Protein 5DCL (pdb70)

Structure (mmCIF, N/CA/C/O backbone):
data_5DCL
#
_entry.id   5DCL
#
_cell.length_a   57.050
_cell.length_b   107.130
_cell.length_c   39.480
_cell.angle_alpha   90.00
_cell.angle_beta   90.00
_cell.angle_gamma   90.00
#
_symmetry.space_group_name_H-M   'P 21 21 2'
#
loop_
_entity.id
_entity.type
_entity.pdbx_description
1 polymer 'PhoB family transcriptional regulator'
2 non-polymer 1,2-ETHANEDIOL
3 water water
#
loop_
_atom_site.group_PDB
_atom_site.id
_atom_site.type_symbol
_atom_site.label_atom_id
_atom_site.label_alt_id
_atom_site.label_comp_id
_atom_site.label_asym_id
_atom_site.label_entity_id
_atom_site.label_seq_id
_atom_site.pdbx_PDB_ins_code
_atom_site.Cartn_x
_atom_site.Cartn_y
_atom_site.Cartn_z
_atom_site.occupancy
_atom_site.B_iso_or_equiv
_atom_site.auth_seq_id
_atom_site.auth_comp_id
_atom_site.auth_asym_id
_atom_site.auth_atom_id
_atom_site.pdbx_PDB_model_num
ATOM 1 N N . GLU A 1 4 ? 46.273 -4.149 5.758 1.00 41.47 4 GLU A N 1
ATOM 2 C CA . GLU A 1 4 ? 44.863 -3.815 5.623 1.00 37.70 4 GLU A CA 1
ATOM 3 C C . GLU A 1 4 ? 44.125 -3.922 6.955 1.00 31.19 4 GLU A C 1
ATOM 4 O O . GLU A 1 4 ? 42.903 -4.051 6.991 1.00 30.91 4 GLU A O 1
ATOM 10 N N . GLN A 1 5 ? 44.874 -3.874 8.048 1.00 33.67 5 GLN A N 1
ATOM 11 C CA . GLN A 1 5 ? 44.263 -3.834 9.363 1.00 29.39 5 GLN A CA 1
ATOM 12 C C . GLN A 1 5 ? 43.565 -2.491 9.569 1.00 30.75 5 GLN A C 1
ATOM 13 O O . GLN A 1 5 ? 43.890 -1.507 8.902 1.00 33.21 5 GLN A O 1
ATOM 19 N N . GLY A 1 6 ? 42.599 -2.466 10.481 1.00 29.76 6 GLY A N 1
ATOM 20 C CA . GLY A 1 6 ? 41.953 -1.226 10.873 1.00 28.86 6 GLY A CA 1
ATOM 21 C C . GLY A 1 6 ? 42.932 -0.300 11.563 1.00 28.23 6 GLY A C 1
ATOM 22 O O . GLY A 1 6 ? 43.835 -0.737 12.283 1.00 24.47 6 GLY A O 1
ATOM 23 N N . LYS A 1 7 ? 42.738 0.997 11.340 1.00 23.36 7 LYS A N 1
ATOM 24 C CA . LYS A 1 7 ? 43.635 2.021 11.870 1.00 21.55 7 LYS A CA 1
ATOM 25 C C . LYS A 1 7 ? 43.011 2.736 13.065 1.00 18.60 7 LYS A C 1
ATOM 26 O O . LYS A 1 7 ? 41.886 3.231 12.974 1.00 20.24 7 LYS A O 1
ATOM 32 N N . ILE A 1 8 ? 43.756 2.776 14.163 1.00 18.69 8 ILE A N 1
ATOM 33 C CA . ILE A 1 8 ? 43.323 3.439 15.394 1.00 19.45 8 ILE A CA 1
ATOM 34 C C . ILE A 1 8 ? 44.267 4.589 15.716 1.00 19.41 8 ILE A C 1
ATOM 35 O O . ILE A 1 8 ? 45.480 4.396 15.808 1.00 20.08 8 ILE A O 1
ATOM 40 N N . TYR A 1 9 ? 43.704 5.785 15.905 1.00 18.16 9 TYR A N 1
ATOM 41 C CA . TYR A 1 9 ? 44.477 6.960 16.312 1.00 16.88 9 TYR A CA 1
ATOM 42 C C . TYR A 1 9 ? 44.176 7.244 17.782 1.00 16.49 9 TYR A C 1
ATOM 43 O O . TYR A 1 9 ? 43.010 7.339 18.156 1.00 17.38 9 TYR A O 1
ATOM 52 N N . ILE A 1 10 ? 45.220 7.328 18.595 1.00 16.70 10 ILE A N 1
ATOM 53 C CA . ILE A 1 10 ? 45.102 7.506 20.033 1.00 18.01 10 ILE A CA 1
ATOM 54 C C . ILE A 1 10 ? 45.497 8.911 20.462 1.00 20.48 10 ILE A C 1
ATOM 55 O O . ILE A 1 10 ? 46.611 9.364 20.214 1.00 20.64 10 ILE A O 1
ATOM 60 N N . VAL A 1 11 ? 44.564 9.592 21.114 1.00 17.45 11 VAL A N 1
ATOM 61 C CA . VAL A 1 11 ? 44.824 10.914 21.687 1.00 16.51 11 VAL A CA 1
ATOM 62 C C . VAL A 1 11 ? 45.024 10.759 23.187 1.00 18.80 11 VAL A C 1
ATOM 63 O O . VAL A 1 11 ? 44.075 10.633 23.951 1.00 18.44 11 VAL A O 1
ATOM 67 N N . GLU A 1 12 ? 46.283 10.759 23.585 1.00 18.99 12 GLU A N 1
ATOM 68 C CA . GLU A 1 12 ? 46.659 10.413 24.934 1.00 19.43 12 GLU A CA 1
ATOM 69 C C . GLU A 1 12 ? 48.036 10.997 25.188 1.00 20.67 12 GLU A C 1
ATOM 70 O O . GLU A 1 12 ? 48.897 10.928 24.308 1.00 25.18 12 GLU A O 1
ATOM 76 N N . ASP A 1 13 ? 48.253 11.597 26.357 1.00 23.55 13 ASP A N 1
ATOM 77 C CA . ASP A 1 13 ? 49.567 12.161 26.633 1.00 24.86 13 ASP A CA 1
ATOM 78 C C . ASP A 1 13 ? 50.366 11.308 27.617 1.00 28.88 13 ASP A C 1
ATOM 79 O O . ASP A 1 13 ? 51.546 11.559 27.832 1.00 34.93 13 ASP A O 1
ATOM 84 N N . ASP A 1 14 ? 49.722 10.300 28.200 1.00 27.52 14 ASP A N 1
ATOM 85 C CA . ASP A 1 14 ? 50.392 9.380 29.119 1.00 30.12 14 ASP A CA 1
ATOM 86 C C . ASP A 1 14 ? 51.116 8.313 28.308 1.00 33.35 14 ASP A C 1
ATOM 87 O O . ASP A 1 14 ? 50.484 7.457 27.691 1.00 32.32 14 ASP A O 1
ATOM 92 N N . MET A 1 15 ? 52.444 8.353 28.321 1.00 36.20 15 MET A N 1
ATOM 93 C CA . MET A 1 15 ? 53.218 7.451 27.478 1.00 37.97 15 MET A CA 1
ATOM 94 C C . MET A 1 15 ? 53.123 6.006 27.943 1.00 35.75 15 MET A C 1
ATOM 95 O O . MET A 1 15 ? 53.296 5.093 27.142 1.00 34.87 15 MET A O 1
ATOM 100 N N . THR A 1 16 ? 52.838 5.805 29.226 1.00 34.12 16 THR A N 1
ATOM 101 C CA . THR A 1 16 ? 52.620 4.463 29.752 1.00 37.01 16 THR A CA 1
ATOM 102 C C . THR A 1 16 ? 51.389 3.855 29.102 1.00 37.34 16 THR A C 1
ATOM 103 O O . THR A 1 16 ? 51.415 2.717 28.622 1.00 34.25 16 THR A O 1
ATOM 107 N N . ILE A 1 17 ? 50.310 4.630 29.081 1.00 31.89 17 ILE A N 1
ATOM 108 C CA . ILE A 1 17 ? 49.069 4.181 28.470 1.00 31.79 17 ILE A CA 1
ATOM 109 C C . ILE A 1 17 ? 49.254 3.967 26.969 1.00 29.10 17 ILE A C 1
ATOM 110 O O . ILE A 1 17 ? 48.800 2.966 26.419 1.00 28.65 17 ILE A O 1
ATOM 115 N N . VAL A 1 18 ? 49.937 4.898 26.310 1.00 27.77 18 VAL A N 1
ATOM 116 C CA . VAL A 1 18 ? 50.175 4.780 24.875 1.00 26.56 18 VAL A CA 1
ATOM 117 C C . VAL A 1 18 ? 50.986 3.523 24.569 1.00 29.88 18 VAL A C 1
ATOM 118 O O . VAL A 1 18 ? 50.650 2.770 23.666 1.00 27.17 18 VAL A O 1
ATOM 122 N N . SER A 1 19 ? 52.044 3.295 25.337 1.00 30.70 19 SER A N 1
ATOM 123 C CA . SER A 1 19 ? 52.881 2.118 25.121 1.00 33.80 19 SER A CA 1
ATOM 124 C C . SER A 1 19 ? 52.082 0.846 25.373 1.00 32.26 19 SER A C 1
ATOM 125 O O . SER A 1 19 ? 52.175 -0.118 24.613 1.00 33.64 19 SER A O 1
ATOM 128 N N . LEU A 1 20 ? 51.282 0.869 26.431 1.00 30.83 20 LEU A N 1
ATOM 129 C CA . LEU A 1 20 ? 50.432 -0.262 26.786 1.00 34.50 20 LEU A CA 1
ATOM 130 C C . LEU A 1 20 ? 49.493 -0.628 25.640 1.00 32.75 20 LEU A C 1
ATOM 131 O O . LEU A 1 20 ? 49.356 -1.798 25.277 1.00 33.78 20 LEU A O 1
ATOM 136 N N . LEU A 1 21 ? 48.856 0.382 25.060 1.00 30.54 21 LEU A N 1
ATOM 137 C CA . LEU A 1 21 ? 47.868 0.154 24.015 1.00 28.89 21 LEU A CA 1
ATOM 138 C C . LEU A 1 21 ? 48.522 -0.244 22.703 1.00 28.00 21 LEU A C 1
ATOM 139 O O . LEU A 1 21 ? 48.014 -1.100 21.975 1.00 28.67 21 LEU A O 1
ATOM 144 N N . LYS A 1 22 ? 49.645 0.386 22.387 1.00 26.98 22 LYS A N 1
ATOM 145 C CA . LYS A 1 22 ? 50.373 0.030 21.178 1.00 27.91 22 LYS A CA 1
ATOM 146 C C . LYS A 1 22 ? 50.848 -1.420 21.240 1.00 33.04 22 LYS A C 1
ATOM 147 O O . LYS A 1 22 ? 50.694 -2.165 20.274 1.00 31.90 22 LYS A O 1
ATOM 153 N N . ASP A 1 23 ? 51.410 -1.813 22.379 1.00 33.63 23 ASP A N 1
ATOM 154 C CA . ASP A 1 23 ? 51.881 -3.187 22.568 1.00 34.21 23 ASP A CA 1
ATOM 155 C C . ASP A 1 23 ? 50.760 -4.194 22.362 1.00 35.74 23 ASP A C 1
ATOM 156 O O . ASP A 1 23 ? 50.927 -5.204 21.669 1.00 37.57 23 ASP A O 1
ATOM 161 N N . HIS A 1 24 ? 49.612 -3.908 22.960 1.00 33.31 24 HIS A N 1
ATOM 162 C CA . HIS A 1 24 ? 48.496 -4.839 22.948 1.00 33.84 24 HIS A CA 1
ATOM 163 C C . HIS A 1 24 ? 47.771 -4.873 21.604 1.00 35.87 24 HIS A C 1
ATOM 164 O O . HIS A 1 24 ? 47.462 -5.946 21.078 1.00 36.63 24 HIS A O 1
ATOM 171 N N . LEU A 1 25 ? 47.513 -3.699 21.039 1.00 32.05 25 LEU A N 1
ATOM 172 C CA . LEU A 1 25 ? 46.640 -3.593 19.878 1.00 31.05 25 LEU A CA 1
ATOM 173 C C . LEU A 1 25 ? 47.353 -3.790 18.552 1.00 30.81 25 LEU A C 1
ATOM 174 O O . LEU A 1 25 ? 46.708 -4.019 17.537 1.00 30.05 25 LEU A O 1
ATOM 179 N N . SER A 1 26 ? 48.678 -3.688 18.548 1.00 30.91 26 SER A N 1
ATOM 180 C CA . SER A 1 26 ? 49.412 -3.720 17.290 1.00 32.50 26 SER A CA 1
ATOM 181 C C . SER A 1 26 ? 49.315 -5.076 16.608 1.00 37.31 26 SER A C 1
ATOM 182 O O . SER A 1 26 ? 49.446 -5.167 15.395 1.00 36.31 26 SER A O 1
ATOM 185 N N . ALA A 1 27 ? 49.069 -6.122 17.386 1.00 40.06 27 ALA A N 1
ATOM 186 C CA . ALA A 1 27 ? 48.846 -7.440 16.813 1.00 38.72 27 ALA A CA 1
ATOM 187 C C . ALA A 1 27 ? 47.710 -7.389 15.791 1.00 38.66 27 ALA A C 1
ATOM 188 O O . ALA A 1 27 ? 47.803 -7.987 14.719 1.00 38.65 27 ALA A O 1
ATOM 190 N N . SER A 1 28 ? 46.663 -6.630 16.115 1.00 34.92 28 SER A N 1
ATOM 191 C CA . SER A 1 28 ? 45.428 -6.624 15.332 1.00 32.83 28 SER A CA 1
ATOM 192 C C . SER A 1 28 ? 45.123 -5.330 14.563 1.00 28.00 28 SER A C 1
ATOM 193 O O . SER A 1 28 ? 44.251 -5.326 13.695 1.00 29.20 28 SER A O 1
ATOM 196 N N . TYR A 1 29 ? 45.816 -4.240 14.886 1.00 27.95 29 TYR A N 1
ATOM 197 C CA . TYR A 1 29 ? 45.490 -2.940 14.295 1.00 26.02 29 TYR A CA 1
ATOM 198 C C . TYR A 1 29 ? 46.732 -2.150 13.916 1.00 26.59 29 TYR A C 1
ATOM 199 O O . TYR A 1 29 ? 47.801 -2.371 14.474 1.00 27.67 29 TYR A O 1
ATOM 208 N N . HIS A 1 30 ? 46.579 -1.219 12.972 1.00 25.63 30 HIS A N 1
ATOM 209 C CA . HIS A 1 30 ? 47.575 -0.166 12.749 1.00 26.75 30 HIS A CA 1
ATOM 210 C C . HIS A 1 30 ? 47.335 0.948 13.759 1.00 22.99 30 HIS A C 1
ATOM 211 O O . HIS A 1 30 ? 46.354 1.675 13.636 1.00 24.18 30 HIS A O 1
ATOM 218 N N . VAL A 1 31 ? 48.230 1.099 14.721 1.00 22.51 31 VAL A N 1
ATOM 219 C CA . VAL A 1 31 ? 48.006 2.019 15.830 1.00 22.18 31 VAL A CA 1
ATOM 220 C C . VAL A 1 31 ? 48.977 3.187 15.810 1.00 26.23 31 VAL A C 1
ATOM 221 O O . VAL A 1 31 ? 50.196 3.005 15.811 1.00 29.27 31 VAL A O 1
ATOM 225 N N . SER A 1 32 ? 48.429 4.391 15.799 1.00 21.95 32 SER A N 1
ATOM 226 C CA . SER A 1 32 ? 49.250 5.578 15.870 1.00 22.09 32 SER A CA 1
ATOM 227 C C . SER A 1 32 ? 48.755 6.452 16.999 1.00 20.56 32 SER A C 1
ATOM 228 O O . SER A 1 32 ? 47.579 6.407 17.362 1.00 22.72 32 SER A O 1
ATOM 231 N N . SER A 1 33 ? 49.658 7.214 17.583 1.00 20.85 33 SER A N 1
ATOM 232 C CA . SER A 1 33 ? 49.276 8.157 18.616 1.00 20.56 33 SER A CA 1
ATOM 233 C C . SER A 1 33 ? 49.661 9.559 18.164 1.00 19.88 33 SER A C 1
ATOM 234 O O . SER A 1 33 ? 50.420 9.743 17.209 1.00 22.29 33 SER A O 1
ATOM 237 N N . VAL A 1 34 ? 49.114 10.549 18.848 1.00 20.00 34 VAL A N 1
ATOM 238 C CA . VAL A 1 34 ? 49.338 11.939 18.476 1.00 17.79 34 VAL A CA 1
ATOM 239 C C . VAL A 1 34 ? 50.822 12.329 18.547 1.00 19.94 34 VAL A C 1
ATOM 240 O O . VAL A 1 34 ? 51.514 12.023 19.506 1.00 21.63 34 VAL A O 1
ATOM 244 N N . SER A 1 35 ? 51.324 13.000 17.516 1.00 17.92 35 SER A N 1
ATOM 245 C CA . SER A 1 35 ? 52.693 13.498 17.577 1.00 19.15 35 SER A CA 1
ATOM 246 C C . SER A 1 35 ? 52.729 14.921 18.112 1.00 21.31 35 SER A C 1
ATOM 247 O O . SER A 1 35 ? 53.511 15.236 18.997 1.00 25.47 35 SER A O 1
ATOM 250 N N . ASN A 1 36 ? 51.872 15.764 17.558 1.00 20.23 36 ASN A N 1
ATOM 251 C CA . ASN A 1 36 ? 51.773 17.167 17.966 1.00 22.94 36 ASN A CA 1
ATOM 252 C C . ASN A 1 36 ? 50.322 17.469 18.310 1.00 19.13 36 ASN A C 1
ATOM 253 O O . ASN A 1 36 ? 49.448 17.396 17.456 1.00 19.60 36 ASN A O 1
ATOM 258 N N . PHE A 1 37 ? 50.076 17.830 19.567 1.00 20.87 37 PHE A N 1
ATOM 259 C CA . PHE A 1 37 ? 48.708 18.099 19.997 1.00 21.72 37 PHE A CA 1
ATOM 260 C C . PHE A 1 37 ? 48.114 19.339 19.334 1.00 21.05 37 PHE A C 1
ATOM 261 O O . PHE A 1 37 ? 46.897 19.529 19.348 1.00 22.51 37 PHE A O 1
ATOM 269 N N . ARG A 1 38 ? 48.956 20.179 18.735 1.00 21.25 38 ARG A N 1
ATOM 270 C CA . ARG A 1 38 ? 48.454 21.338 18.004 1.00 23.51 38 ARG A CA 1
ATOM 271 C C . ARG A 1 38 ? 48.221 21.046 16.519 1.00 24.57 38 ARG A C 1
ATOM 272 O O . ARG A 1 38 ? 47.914 21.957 15.751 1.00 25.92 38 ARG A O 1
ATOM 280 N N . ASP A 1 39 ? 48.337 19.775 16.120 1.00 20.38 39 ASP A N 1
ATOM 281 C CA . ASP A 1 39 ? 48.186 19.388 14.724 1.00 22.29 39 ASP A CA 1
ATOM 282 C C . ASP A 1 39 ? 47.250 18.194 14.516 1.00 20.54 39 ASP A C 1
ATOM 283 O O . ASP A 1 39 ? 47.384 17.463 13.552 1.00 19.62 39 ASP A O 1
ATOM 288 N N . VAL A 1 40 ? 46.279 18.006 15.399 1.00 19.68 40 VAL A N 1
ATOM 289 C CA . VAL A 1 40 ? 45.511 16.765 15.369 1.00 18.40 40 VAL A CA 1
ATOM 290 C C . VAL A 1 40 ? 44.633 16.643 14.120 1.00 21.99 40 VAL A C 1
ATOM 291 O O . VAL A 1 40 ? 44.513 15.552 13.552 1.00 18.60 40 VAL A O 1
ATOM 295 N N . LYS A 1 41 ? 44.045 17.744 13.652 1.00 20.22 41 LYS A N 1
ATOM 296 C CA . LYS A 1 41 ? 43.240 17.664 12.434 1.00 20.64 41 LYS A CA 1
ATOM 297 C C . LYS A 1 41 ? 44.064 17.201 11.239 1.00 20.75 41 LYS A C 1
ATOM 298 O O . LYS A 1 41 ? 43.637 16.307 10.507 1.00 19.48 41 LYS A O 1
ATOM 304 N N . GLN A 1 42 ? 45.245 17.786 11.051 1.00 20.19 42 GLN A N 1
ATOM 305 C CA . GLN A 1 42 ? 46.121 17.368 9.964 1.00 18.82 42 GLN A CA 1
ATOM 306 C C . GLN A 1 42 ? 46.611 15.933 10.149 1.00 17.59 42 GLN A C 1
ATOM 307 O O . GLN A 1 42 ? 46.688 15.175 9.184 1.00 18.95 42 GLN A O 1
ATOM 313 N N . GLU A 1 43 ? 46.957 15.558 11.377 1.00 17.68 43 GLU A N 1
ATOM 314 C CA . GLU A 1 43 ? 47.400 14.187 11.625 1.00 17.89 43 GLU A CA 1
ATOM 315 C C . GLU A 1 43 ? 46.314 13.162 11.283 1.00 18.81 43 GLU A C 1
ATOM 316 O O . GLU A 1 43 ? 46.596 12.116 10.701 1.00 19.61 43 GLU A O 1
ATOM 322 N N . ILE A 1 44 ? 45.070 13.477 11.612 1.00 18.19 44 ILE A N 1
ATOM 323 C CA . ILE A 1 44 ? 43.952 12.620 11.289 1.00 17.14 44 ILE A CA 1
ATOM 324 C C . ILE A 1 44 ? 43.661 12.582 9.794 1.00 19.62 44 ILE A C 1
ATOM 325 O O . ILE A 1 44 ? 43.385 11.517 9.249 1.00 20.55 44 ILE A O 1
ATOM 330 N N . ILE A 1 45 ? 43.747 13.725 9.120 1.00 18.26 45 ILE A N 1
ATOM 331 C CA . ILE A 1 45 ? 43.562 13.758 7.678 1.00 21.26 45 ILE A CA 1
ATOM 332 C C . ILE A 1 45 ? 44.620 12.886 6.999 1.00 20.25 45 ILE A C 1
ATOM 333 O O . ILE A 1 45 ? 44.315 12.149 6.069 1.00 24.12 45 ILE A O 1
ATOM 338 N N . ALA A 1 46 ? 45.857 12.945 7.481 1.00 19.16 46 ALA A N 1
ATOM 339 C CA . ALA A 1 46 ? 46.940 12.198 6.852 1.00 19.74 46 ALA A CA 1
ATOM 340 C C . ALA A 1 46 ? 46.901 10.698 7.171 1.00 20.66 46 ALA A C 1
ATOM 341 O O . ALA A 1 46 ? 47.191 9.866 6.300 1.00 24.80 46 ALA A O 1
ATOM 343 N N . PHE A 1 47 ? 46.548 10.348 8.408 1.00 21.00 47 PHE A N 1
ATOM 344 C CA . PHE A 1 47 ? 46.563 8.953 8.851 1.00 20.20 47 PHE A CA 1
ATOM 345 C C . PHE A 1 47 ? 45.305 8.199 8.439 1.00 22.75 47 PHE A C 1
ATOM 346 O O . PHE A 1 47 ? 45.348 6.986 8.225 1.00 23.09 47 PHE A O 1
ATOM 354 N N . GLN A 1 48 ? 44.191 8.917 8.329 1.00 21.67 48 GLN A N 1
ATOM 355 C CA . GLN A 1 48 ? 42.893 8.343 7.967 1.00 21.80 48 GLN A CA 1
ATOM 356 C C . GLN A 1 48 ? 42.462 7.180 8.866 1.00 25.37 48 GLN A C 1
ATOM 357 O O . GLN A 1 48 ? 42.226 6.072 8.396 1.00 23.53 48 GLN A O 1
ATOM 363 N N . PRO A 1 49 ? 42.316 7.434 10.172 1.00 19.81 49 PRO A N 1
ATOM 364 C CA . PRO A 1 49 ? 41.954 6.349 11.089 1.00 19.49 49 PRO A CA 1
ATOM 365 C C . PRO A 1 49 ? 40.546 5.826 10.850 1.00 19.61 49 PRO A C 1
ATOM 366 O O . PRO A 1 49 ? 39.689 6.535 10.327 1.00 21.64 49 PRO A O 1
ATOM 370 N N . ASP A 1 50 ? 40.320 4.575 11.232 1.00 18.00 50 ASP A N 1
ATOM 371 C CA . ASP A 1 50 ? 38.977 4.013 11.229 1.00 20.24 50 ASP A CA 1
ATOM 372 C C . ASP A 1 50 ? 38.278 4.251 12.566 1.00 19.35 50 ASP A C 1
ATOM 373 O O . ASP A 1 50 ? 37.055 4.150 12.661 1.00 20.15 50 ASP A O 1
ATOM 378 N N . LEU A 1 51 ? 39.061 4.579 13.590 1.00 19.43 51 LEU A N 1
ATOM 379 C CA . LEU A 1 51 ? 38.536 4.784 14.940 1.00 17.26 51 LEU A CA 1
ATOM 380 C C . LEU A 1 51 ? 39.510 5.671 15.715 1.00 17.32 51 LEU A C 1
ATOM 381 O O . LEU A 1 51 ? 40.721 5.579 15.530 1.00 17.58 51 LEU A O 1
ATOM 386 N N . ILE A 1 52 ? 38.972 6.543 16.570 1.00 17.91 52 ILE A N 1
ATOM 387 C CA . ILE A 1 52 ? 39.797 7.371 17.438 1.00 17.34 52 ILE A CA 1
ATOM 388 C C . ILE A 1 52 ? 39.543 7.014 18.901 1.00 15.12 52 ILE A C 1
ATOM 389 O O . ILE A 1 52 ? 38.392 6.896 19.304 1.00 17.23 52 ILE A O 1
ATOM 394 N N . LEU A 1 53 ? 40.610 6.820 19.659 1.00 15.05 53 LEU A N 1
ATOM 395 C CA . LEU A 1 53 ? 40.532 6.740 21.117 1.00 16.92 53 LEU A CA 1
ATOM 396 C C . LEU A 1 53 ? 40.895 8.104 21.670 1.00 17.95 53 LEU A C 1
ATOM 397 O O . LEU A 1 53 ? 42.031 8.548 21.526 1.00 18.66 53 LEU A O 1
ATOM 402 N N . MET A 1 54 ? 39.928 8.748 22.313 1.00 16.28 54 MET A N 1
ATOM 403 C CA . MET A 1 54 ? 40.046 10.147 22.718 1.00 16.67 54 MET A CA 1
ATOM 404 C C . MET A 1 54 ? 40.020 10.249 24.231 1.00 17.48 54 MET A C 1
ATOM 405 O O . MET A 1 54 ? 38.952 10.110 24.833 1.00 18.45 54 MET A O 1
ATOM 410 N N . ASP A 1 55 ? 41.172 10.463 24.851 1.00 17.03 55 ASP A N 1
ATOM 411 C CA . ASP A 1 55 ? 41.205 10.670 26.294 1.00 18.52 55 ASP A CA 1
ATOM 412 C C . ASP A 1 55 ? 40.663 12.078 26.575 1.00 19.44 55 ASP A C 1
ATOM 413 O O . ASP A 1 55 ? 41.172 13.077 26.046 1.00 19.07 55 ASP A O 1
ATOM 418 N N . ILE A 1 56 ? 39.613 12.144 27.392 1.00 19.47 56 ILE A N 1
ATOM 419 C CA . ILE A 1 56 ? 38.949 13.411 27.673 1.00 19.38 56 ILE A CA 1
ATOM 420 C C . ILE A 1 56 ? 39.384 13.968 29.025 1.00 19.52 56 ILE A C 1
ATOM 421 O O . ILE A 1 56 ? 38.792 14.941 29.516 1.00 22.29 56 ILE A O 1
ATOM 426 N N . THR A 1 57 ? 40.434 13.383 29.596 1.00 19.71 57 THR A N 1
ATOM 427 C CA . THR A 1 57 ? 40.974 13.815 30.878 1.00 21.61 57 THR A CA 1
ATOM 428 C C . THR A 1 57 ? 42.365 14.432 30.741 1.00 21.02 57 THR A C 1
ATOM 429 O O . THR A 1 57 ? 43.102 14.526 31.714 1.00 22.38 57 THR A O 1
ATOM 433 N N . LEU A 1 58 ? 42.731 14.863 29.532 1.00 19.07 58 LEU A N 1
ATOM 434 C CA . LEU A 1 58 ? 44.032 15.493 29.349 1.00 18.09 58 LEU A CA 1
ATOM 435 C C . LEU A 1 58 ? 43.965 16.963 29.758 1.00 18.75 58 LEU A C 1
ATOM 436 O O . LEU A 1 58 ? 43.087 17.686 29.332 1.00 16.79 58 LEU A O 1
ATOM 441 N N . PRO A 1 59 ? 44.890 17.410 30.596 1.00 17.83 59 PRO A N 1
ATOM 442 C CA . PRO A 1 59 ? 44.796 18.787 31.095 1.00 17.65 59 PRO A CA 1
ATOM 443 C C . PRO A 1 59 ? 44.995 19.862 30.032 1.00 18.05 59 PRO A C 1
ATOM 444 O O . PRO A 1 59 ? 44.391 20.932 30.164 1.00 16.41 59 PRO A O 1
ATOM 448 N N . TYR A 1 60 ? 45.810 19.614 29.005 1.00 16.37 60 TYR A N 1
ATOM 449 C CA . TYR A 1 60 ? 46.145 20.674 28.062 1.00 16.83 60 TYR A CA 1
ATOM 450 C C . TYR A 1 60 ? 45.739 20.334 26.635 1.00 17.23 60 TYR A C 1
ATOM 451 O O . TYR A 1 60 ? 46.257 20.884 25.676 1.00 19.05 60 TYR A O 1
ATOM 460 N N . PHE A 1 61 ? 44.780 19.429 26.516 1.00 16.31 61 PHE A N 1
ATOM 461 C CA . PHE A 1 61 ? 44.142 19.176 25.238 1.00 16.80 61 PHE A CA 1
ATOM 462 C C . PHE A 1 61 ? 42.681 18.974 25.555 1.00 14.28 61 PHE A C 1
ATOM 463 O O . PHE A 1 61 ? 42.342 18.014 26.226 1.00 16.12 61 PHE A O 1
ATOM 471 N N . ASN A 1 62 ? 41.826 19.881 25.112 1.00 13.77 62 ASN A N 1
ATOM 472 C CA . ASN A 1 62 ? 40.428 19.860 25.508 1.00 14.29 62 ASN A CA 1
ATOM 473 C C . ASN A 1 62 ? 39.661 18.821 24.693 1.00 15.57 62 ASN A C 1
ATOM 474 O O . ASN A 1 62 ? 39.189 19.102 23.594 1.00 14.72 62 ASN A O 1
ATOM 479 N N . GLY A 1 63 ? 39.553 17.606 25.229 1.00 15.08 63 GLY A N 1
ATOM 480 C CA . GLY A 1 63 ? 38.978 16.505 24.469 1.00 16.99 63 GLY A CA 1
ATOM 481 C C . GLY A 1 63 ? 37.542 16.770 24.071 1.00 16.27 63 GLY A C 1
ATOM 482 O O . GLY A 1 63 ? 37.112 16.353 23.008 1.00 18.10 63 GLY A O 1
ATOM 483 N N . PHE A 1 64 ? 36.806 17.485 24.905 1.00 18.44 64 PHE A N 1
ATOM 484 C CA . PHE A 1 64 ? 35.426 17.855 24.623 1.00 17.47 64 PHE A CA 1
ATOM 485 C C . PHE A 1 64 ? 35.321 18.814 23.422 1.00 17.84 64 PHE A C 1
ATOM 486 O O . PHE A 1 64 ? 34.530 18.583 22.492 1.00 19.68 64 PHE A O 1
ATOM 494 N N . TYR A 1 65 ? 36.095 19.898 23.461 1.00 18.35 65 TYR A N 1
ATOM 495 C CA . TYR A 1 65 ? 36.175 20.834 22.346 1.00 18.23 65 TYR A CA 1
ATOM 496 C C . TYR A 1 65 ? 36.563 20.107 21.063 1.00 15.26 65 TYR A C 1
ATOM 497 O O . TYR A 1 65 ? 35.924 20.289 20.006 1.00 15.74 65 TYR A O 1
ATOM 506 N N . TRP A 1 66 ? 37.634 19.314 21.142 1.00 14.28 66 TRP A N 1
ATOM 507 C CA . TRP A 1 66 ? 38.170 18.730 19.928 1.00 15.24 66 TRP A CA 1
ATOM 508 C C . TRP A 1 66 ? 37.272 17.643 19.366 1.00 15.03 66 TRP A C 1
ATOM 509 O O . TRP A 1 66 ? 37.211 17.485 18.158 1.00 15.03 66 TRP A O 1
ATOM 520 N N . THR A 1 67 ? 36.536 16.936 20.216 1.00 14.58 67 THR A N 1
ATOM 521 C CA . THR A 1 67 ? 35.598 15.953 19.685 1.00 14.64 67 THR A CA 1
ATOM 522 C C . THR A 1 67 ? 34.483 16.645 18.925 1.00 16.62 67 THR A C 1
ATOM 523 O O . THR A 1 67 ? 34.097 16.222 17.837 1.00 15.96 67 THR A O 1
ATOM 527 N N . ALA A 1 68 ? 33.968 17.737 19.4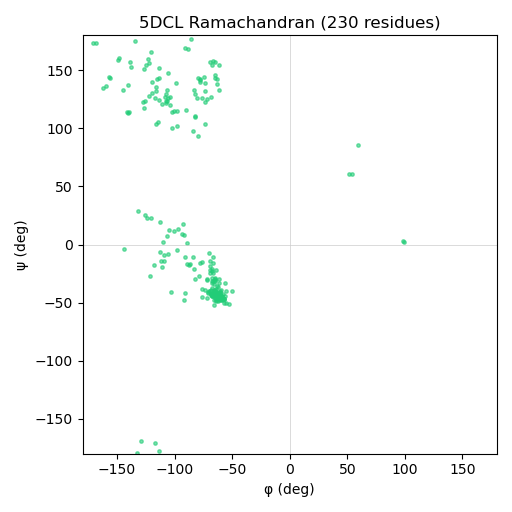80 1.00 16.48 68 ALA A N 1
ATOM 528 C CA . ALA A 1 68 ? 32.933 18.478 18.774 1.00 17.47 68 ALA A CA 1
ATOM 529 C C . ALA A 1 68 ? 33.463 19.061 17.463 1.00 17.24 68 ALA A C 1
ATOM 530 O O . ALA A 1 68 ? 32.758 19.058 16.448 1.00 18.68 68 ALA A O 1
ATOM 532 N N . GLU A 1 69 ? 34.712 19.528 17.465 1.00 16.94 69 GLU A N 1
ATOM 533 C CA . GLU A 1 69 ? 35.295 20.049 16.231 1.00 18.31 69 GLU A CA 1
ATOM 534 C C . GLU A 1 69 ? 35.448 18.948 15.178 1.00 18.92 69 GLU A C 1
ATOM 535 O O . GLU A 1 69 ? 35.079 19.130 14.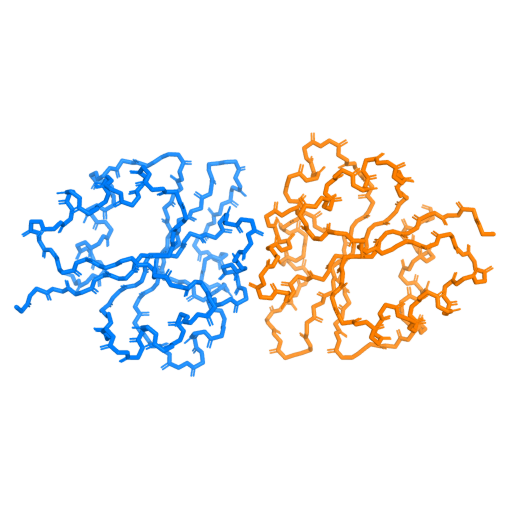005 1.00 19.52 69 GLU A O 1
ATOM 541 N N . LEU A 1 70 ? 35.968 17.797 15.596 1.00 16.64 70 LEU A N 1
ATOM 542 C CA . LEU A 1 70 ? 36.182 16.681 14.679 1.00 16.98 70 LEU A CA 1
ATOM 543 C C . LEU A 1 70 ? 34.867 16.143 14.144 1.00 18.45 70 LEU A C 1
ATOM 544 O O . LEU A 1 70 ? 34.812 15.687 13.001 1.00 18.67 70 LEU A O 1
ATOM 549 N N . ARG A 1 71 ? 33.799 16.243 14.929 1.00 16.56 71 ARG A N 1
ATOM 550 C CA . ARG A 1 71 ? 32.487 15.763 14.489 1.00 20.54 71 ARG A CA 1
ATOM 551 C C . ARG A 1 71 ? 31.872 16.585 13.370 1.00 25.24 71 ARG A C 1
ATOM 552 O O . ARG A 1 71 ? 30.901 16.152 12.743 1.00 27.94 71 ARG A O 1
ATOM 560 N N . LYS A 1 72 ? 32.410 17.766 13.115 1.00 20.63 72 LYS A N 1
ATOM 561 C CA . LYS A 1 72 ? 31.965 18.521 11.951 1.00 20.94 72 LYS A CA 1
ATOM 562 C C . LYS A 1 72 ? 32.391 17.823 10.666 1.00 23.85 72 LYS A C 1
ATOM 563 O O . LYS A 1 72 ? 31.806 18.067 9.607 1.00 23.41 72 LYS A O 1
ATOM 569 N N . PHE A 1 73 ? 33.411 16.965 10.758 1.00 20.21 73 PHE A N 1
ATOM 570 C CA . PHE A 1 73 ? 34.070 16.409 9.577 1.00 20.51 73 PHE A CA 1
ATOM 571 C C . PHE A 1 73 ? 34.031 14.899 9.501 1.00 28.50 73 PHE A C 1
ATOM 572 O O . PHE A 1 73 ? 34.075 14.335 8.405 1.00 28.06 73 PHE A O 1
ATOM 580 N N . LEU A 1 74 ? 33.956 14.244 10.653 1.00 22.13 74 LEU A N 1
ATOM 581 C CA . LEU A 1 74 ? 34.143 12.795 10.726 1.00 24.69 74 LEU A CA 1
ATOM 582 C C . LEU A 1 74 ? 32.892 12.047 11.118 1.00 24.66 74 LEU A C 1
ATOM 583 O O . LEU A 1 74 ? 32.125 12.498 11.959 1.00 25.45 74 LEU A O 1
ATOM 588 N N . THR A 1 75 ? 32.714 10.871 10.529 1.00 26.30 75 THR A N 1
ATOM 589 C CA . THR A 1 75 ? 31.633 9.989 10.934 1.00 27.01 75 THR A CA 1
ATOM 590 C C . THR A 1 75 ? 32.182 8.716 11.597 1.00 29.86 75 THR A C 1
ATOM 591 O O . THR A 1 75 ? 31.418 7.910 12.138 1.00 29.93 75 THR A O 1
ATOM 595 N N . ILE A 1 76 ? 33.502 8.546 11.583 1.00 24.19 76 ILE A N 1
ATOM 596 C CA . ILE A 1 76 ? 34.096 7.380 12.233 1.00 25.17 76 ILE A CA 1
ATOM 597 C C . ILE A 1 76 ? 33.818 7.339 13.734 1.00 22.64 76 ILE A C 1
ATOM 598 O O . ILE A 1 76 ? 33.576 8.377 14.366 1.00 24.50 76 ILE A O 1
ATOM 603 N N . PRO A 1 77 ? 33.837 6.132 14.316 1.00 22.22 77 PRO A N 1
ATOM 604 C CA . PRO A 1 77 ? 33.648 6.012 15.758 1.00 21.58 77 PRO A CA 1
ATOM 605 C C . PRO A 1 77 ? 34.745 6.682 16.568 1.00 22.32 77 PRO A C 1
ATOM 606 O O . PRO A 1 77 ? 35.925 6.661 16.216 1.00 20.66 77 PRO A O 1
ATOM 610 N N . ILE A 1 78 ? 34.321 7.279 17.670 1.00 21.89 78 ILE A N 1
ATOM 611 C CA . ILE A 1 78 ? 35.225 7.846 18.645 1.00 21.67 78 ILE A CA 1
ATOM 612 C C . ILE A 1 78 ? 34.864 7.236 19.986 1.00 22.58 78 ILE A C 1
ATOM 613 O O . ILE A 1 78 ? 33.711 7.310 20.414 1.00 24.38 78 ILE A O 1
ATOM 618 N N . ILE A 1 79 ? 35.836 6.608 20.631 1.00 19.42 79 ILE A N 1
ATOM 619 C CA . ILE A 1 79 ? 35.634 6.033 21.948 1.00 20.61 79 ILE A CA 1
ATOM 620 C C . ILE A 1 79 ? 36.353 6.926 22.939 1.00 20.76 79 ILE A C 1
ATOM 621 O O . ILE A 1 79 ? 37.551 7.188 22.789 1.00 19.29 79 ILE A O 1
ATOM 626 N N . PHE A 1 80 ? 35.627 7.437 23.928 1.00 18.71 80 PHE A N 1
ATOM 627 C CA . PHE A 1 80 ? 36.270 8.231 24.966 1.00 17.75 80 PHE A CA 1
ATOM 628 C C . PHE A 1 80 ? 36.985 7.354 25.965 1.00 21.26 80 PHE A C 1
ATOM 629 O O . PHE A 1 80 ? 36.484 6.276 26.318 1.00 22.43 80 PHE A O 1
ATOM 637 N N . ILE A 1 81 ? 38.136 7.818 26.422 1.00 17.85 81 ILE A N 1
ATOM 638 C CA . ILE A 1 81 ? 38.788 7.301 27.612 1.00 19.94 81 ILE A CA 1
ATOM 639 C C . ILE A 1 81 ? 38.494 8.313 28.704 1.00 23.45 81 ILE A C 1
ATOM 640 O O . ILE A 1 81 ? 38.933 9.463 28.626 1.00 23.13 81 ILE A O 1
ATOM 645 N N . SER A 1 82 ? 37.731 7.890 29.710 1.00 21.97 82 SER A N 1
ATOM 646 C CA . SER A 1 82 ? 37.287 8.771 30.782 1.00 26.11 82 SER A CA 1
ATOM 647 C C . SER A 1 82 ? 37.923 8.343 32.103 1.00 27.50 82 SER A C 1
ATOM 648 O O . SER A 1 82 ? 38.735 7.427 32.135 1.00 30.16 82 SER A O 1
ATOM 651 N N . SER A 1 83 ? 37.578 9.023 33.190 1.00 38.00 83 SER A N 1
ATOM 652 C CA . SER A 1 83 ? 38.153 8.684 34.488 1.00 43.48 83 SER A CA 1
ATOM 653 C C . SER A 1 83 ? 37.135 7.964 35.359 1.00 43.86 83 SER A C 1
ATOM 654 O O . SER A 1 83 ? 35.941 8.232 35.264 1.00 42.51 83 SER A O 1
ATOM 657 N N . SER A 1 84 ? 37.622 7.052 36.201 1.00 48.24 84 SER A N 1
ATOM 658 C CA . SER A 1 84 ? 36.768 6.324 37.136 1.00 53.89 84 SER A CA 1
ATOM 659 C C . SER A 1 84 ? 36.079 7.342 38.051 1.00 57.12 84 SER A C 1
ATOM 660 O O . SER A 1 84 ? 34.882 7.213 38.359 1.00 59.13 84 SER A O 1
ATOM 663 N N . ASN A 1 85 ? 36.838 8.365 38.442 1.00 60.22 85 ASN A N 1
ATOM 664 C CA . ASN A 1 85 ? 36.346 9.468 39.243 1.00 63.55 85 ASN A CA 1
ATOM 665 C C . ASN A 1 85 ? 35.069 10.085 38.689 1.00 62.65 85 ASN A C 1
ATOM 666 O O . ASN A 1 85 ? 34.134 10.388 39.437 1.00 65.66 85 ASN A O 1
ATOM 671 N N . ASP A 1 86 ? 35.032 10.207 37.365 1.00 59.71 86 ASP A N 1
ATOM 672 C CA . ASP A 1 86 ? 34.224 11.216 36.695 1.00 57.52 86 ASP A CA 1
ATOM 673 C C . ASP A 1 86 ? 32.743 10.908 36.451 1.00 59.93 86 ASP A C 1
ATOM 674 O O . ASP A 1 86 ? 31.957 11.835 36.231 1.00 62.66 86 ASP A O 1
ATOM 676 N N . GLU A 1 87 ? 32.365 9.633 36.464 1.00 60.28 87 GLU A N 1
ATOM 677 C CA . GLU A 1 87 ? 30.975 9.232 36.224 1.00 59.74 87 GLU A CA 1
ATOM 678 C C . GLU A 1 87 ? 30.430 9.678 34.860 1.00 58.91 87 GLU A C 1
ATOM 679 O O . GLU A 1 87 ? 29.791 10.724 34.751 1.00 64.85 87 GLU A O 1
ATOM 681 N N . MET A 1 88 ? 30.681 8.872 33.829 1.00 54.78 88 MET A N 1
ATOM 682 C CA . MET A 1 88 ? 30.138 9.117 32.492 1.00 47.40 88 MET A CA 1
ATOM 683 C C . MET A 1 88 ? 29.146 8.017 32.105 1.00 44.55 88 MET A C 1
ATOM 684 O O . MET A 1 88 ? 29.250 6.887 32.579 1.00 43.76 88 MET A O 1
ATOM 689 N N . ASP A 1 89 ? 28.179 8.353 31.255 1.00 42.33 89 ASP A N 1
ATOM 690 C CA . ASP A 1 89 ? 27.251 7.365 30.718 1.00 42.67 89 ASP A CA 1
ATOM 691 C C . ASP A 1 89 ? 27.083 7.539 29.211 1.00 39.06 89 ASP A C 1
ATOM 692 O O . ASP A 1 89 ? 27.612 8.481 28.624 1.00 33.81 89 ASP A O 1
ATOM 697 N N . MET A 1 90 ? 26.332 6.637 28.591 1.00 37.22 90 MET A N 1
ATOM 698 C CA . MET A 1 90 ? 26.184 6.634 27.139 1.00 35.42 90 MET A 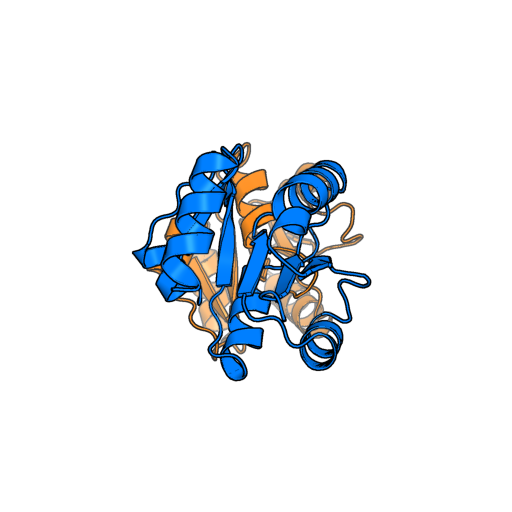CA 1
ATOM 699 C C . MET A 1 90 ? 25.416 7.847 26.612 1.00 34.21 90 MET A C 1
ATOM 700 O O . MET A 1 90 ? 25.670 8.312 25.502 1.00 31.49 90 MET A O 1
ATOM 705 N N . VAL A 1 91 ? 24.474 8.363 27.397 1.00 28.42 91 VAL A N 1
ATOM 706 C CA . VAL A 1 91 ? 23.763 9.573 26.994 1.00 32.51 91 VAL A CA 1
ATOM 707 C C . VAL A 1 91 ? 24.741 10.742 26.913 1.00 32.25 91 VAL A C 1
ATOM 708 O O . VAL A 1 91 ? 24.734 11.501 25.943 1.00 31.51 91 VAL A O 1
ATOM 712 N N . MET A 1 92 ? 25.580 10.868 27.939 1.00 33.91 92 MET A N 1
ATOM 713 C CA . MET A 1 92 ? 26.610 11.905 27.990 1.00 29.98 92 MET A CA 1
ATOM 714 C C . MET A 1 92 ? 27.591 11.750 26.833 1.00 30.65 92 MET A C 1
ATOM 715 O O . MET A 1 92 ? 27.898 12.714 26.130 1.00 28.56 92 MET A O 1
ATOM 720 N N . ALA A 1 93 ? 28.060 10.523 26.632 1.00 29.52 93 ALA A N 1
ATOM 721 C CA . ALA A 1 93 ? 29.041 10.236 25.596 1.00 26.93 93 ALA A CA 1
ATOM 722 C C . ALA A 1 93 ? 28.501 10.615 24.231 1.00 30.13 93 ALA A C 1
ATOM 723 O O . ALA A 1 93 ? 29.197 11.236 23.435 1.00 26.46 93 ALA A O 1
ATOM 725 N N . LEU A 1 94 ? 27.247 10.261 23.971 1.00 25.88 94 LEU A N 1
ATOM 726 C CA . LEU A 1 94 ? 26.630 10.556 22.691 1.00 25.13 94 LEU A CA 1
ATOM 727 C C . LEU A 1 94 ? 26.441 12.060 22.495 1.00 26.76 94 LEU A C 1
ATOM 728 O O . LEU A 1 94 ? 26.709 12.586 21.419 1.00 26.98 94 LEU A O 1
ATOM 733 N N . ASN A 1 95 ? 25.996 12.753 23.539 1.00 27.92 95 ASN A N 1
ATOM 734 C CA . ASN A 1 95 ? 25.787 14.193 23.436 1.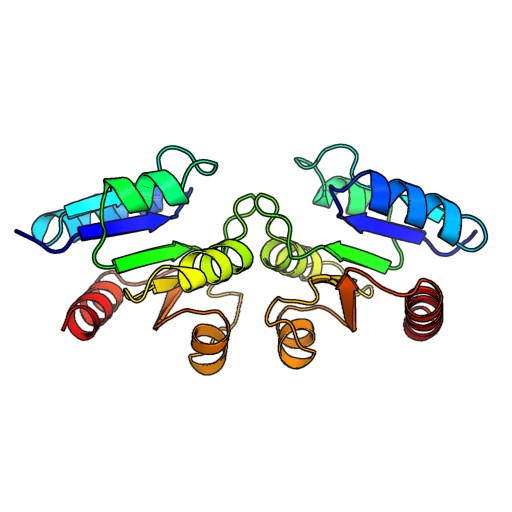00 29.41 95 ASN A CA 1
ATOM 735 C C . ASN A 1 95 ? 27.098 14.945 23.262 1.00 29.74 95 ASN A C 1
ATOM 736 O O . ASN A 1 95 ? 27.121 16.059 22.746 1.00 31.21 95 ASN A O 1
ATOM 741 N N . MET A 1 96 ? 28.193 14.322 23.679 1.00 26.61 96 MET A N 1
ATOM 742 C CA . MET A 1 96 ? 29.513 14.912 23.508 1.00 26.24 96 MET A CA 1
ATOM 743 C C . MET A 1 96 ? 30.178 14.549 22.188 1.00 25.19 96 MET A C 1
ATOM 744 O O . MET A 1 96 ? 31.305 14.955 21.940 1.00 23.33 96 MET A O 1
ATOM 749 N N . GLY A 1 97 ? 29.502 13.779 21.345 1.00 23.78 97 GLY A N 1
ATOM 750 C CA . GLY A 1 97 ? 30.060 13.428 20.054 1.00 21.53 97 GLY A CA 1
ATOM 751 C C . GLY A 1 97 ? 30.712 12.057 19.966 1.00 25.74 97 GLY A C 1
ATOM 752 O O . GLY A 1 97 ? 31.232 11.692 18.913 1.00 24.64 97 GLY A O 1
ATOM 753 N N . GLY A 1 98 ? 30.673 11.300 21.060 1.00 24.94 98 GLY A N 1
ATOM 754 C CA . GLY A 1 98 ? 31.297 9.984 21.123 1.00 25.42 98 GLY A CA 1
ATOM 755 C C . GLY A 1 98 ? 30.373 8.842 20.738 1.00 26.59 98 GLY A C 1
ATOM 756 O O . GLY A 1 98 ? 29.167 9.029 20.594 1.00 29.16 98 GLY A O 1
ATOM 757 N N . ASP A 1 99 ? 30.943 7.655 20.555 1.00 22.46 99 ASP A N 1
ATOM 758 C CA . ASP A 1 99 ? 30.143 6.485 20.217 1.00 24.65 99 ASP A CA 1
ATOM 759 C C . ASP A 1 99 ? 30.113 5.487 21.361 1.00 25.85 99 ASP A C 1
ATOM 760 O O . ASP A 1 99 ? 29.229 4.632 21.424 1.00 25.87 99 ASP A O 1
ATOM 765 N N . ASP A 1 100 ? 31.078 5.608 22.265 1.00 23.20 100 ASP A N 1
ATOM 766 C CA . ASP A 1 100 ? 31.233 4.705 23.393 1.00 22.93 100 ASP A CA 1
ATOM 767 C C . ASP A 1 100 ? 32.247 5.341 24.333 1.00 26.17 100 ASP A C 1
ATOM 768 O O . ASP A 1 100 ? 32.852 6.377 24.017 1.00 23.02 100 ASP A O 1
ATOM 773 N N . PHE A 1 101 ? 32.429 4.747 25.499 1.00 23.81 101 PHE A N 1
ATOM 774 C CA . PHE A 1 101 ? 33.440 5.228 26.420 1.00 23.00 101 PHE A CA 1
ATOM 775 C C . PHE A 1 101 ? 33.987 4.075 27.238 1.00 25.61 101 PHE A C 1
ATOM 776 O O . PHE A 1 101 ? 33.341 3.027 27.354 1.00 27.91 101 PHE A O 1
ATOM 784 N N . ILE A 1 102 ? 35.175 4.270 27.792 1.00 23.46 102 ILE A N 1
ATOM 785 C CA . ILE A 1 102 ? 35.766 3.310 28.711 1.00 27.20 102 ILE A CA 1
ATOM 786 C C . ILE A 1 102 ? 36.542 4.080 29.779 1.00 27.90 102 ILE A C 1
ATOM 787 O O . ILE A 1 102 ? 37.288 5.001 29.471 1.00 27.39 102 ILE A O 1
ATOM 792 N N . SER A 1 103 ? 36.344 3.729 31.048 1.00 29.07 103 SER A N 1
ATOM 793 C CA . SER A 1 103 ? 36.911 4.531 32.135 1.00 30.06 103 SER A CA 1
ATOM 794 C C . SER A 1 103 ? 38.205 3.947 32.693 1.00 35.72 103 SER A C 1
ATOM 795 O O . SER A 1 103 ? 38.321 2.736 32.876 1.00 34.68 103 SER A O 1
ATOM 798 N N . LYS A 1 104 ? 39.173 4.817 32.965 1.00 33.38 104 LYS A N 1
ATOM 799 C CA . LYS A 1 104 ? 40.424 4.416 33.597 1.00 35.52 104 LYS A CA 1
ATOM 800 C C . LYS A 1 104 ? 40.174 4.139 35.071 1.00 40.00 104 LYS A C 1
ATOM 801 O O . LYS A 1 104 ? 39.354 4.809 35.680 1.00 38.20 104 LYS A O 1
ATOM 807 N N . PRO A 1 105 ? 40.857 3.135 35.644 1.00 41.44 105 PRO A N 1
ATOM 808 C CA . PRO A 1 105 ? 41.742 2.214 34.931 1.00 40.34 105 PRO A CA 1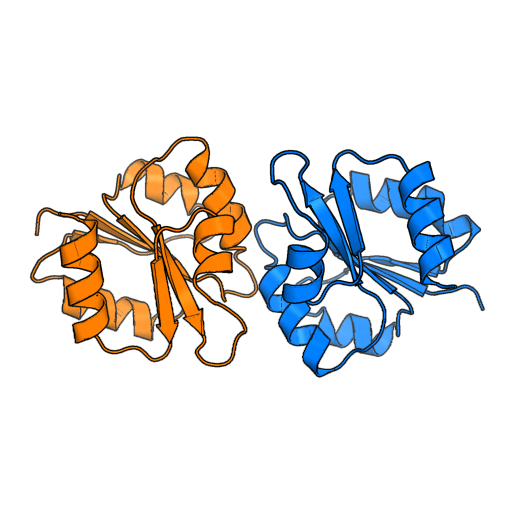
ATOM 809 C C . PRO A 1 105 ? 40.918 1.142 34.240 1.00 38.22 105 PRO A C 1
ATOM 810 O O . PRO A 1 105 ? 39.889 0.724 34.774 1.00 37.80 105 PRO A O 1
ATOM 814 N N . PHE A 1 106 ? 41.336 0.716 33.058 1.00 40.69 106 PHE A N 1
ATOM 815 C CA . PHE A 1 106 ? 40.507 -0.214 32.316 1.00 39.88 106 PHE A CA 1
ATOM 816 C C . PHE A 1 106 ? 41.216 -1.511 31.980 1.00 38.68 106 PHE A C 1
ATOM 817 O O . PHE A 1 106 ? 42.444 -1.580 31.922 1.00 35.71 106 PHE A O 1
ATOM 825 N N . SER A 1 107 ? 40.408 -2.544 31.775 1.00 37.78 107 SER A N 1
ATOM 826 C CA . SER A 1 107 ? 40.891 -3.834 31.316 1.00 36.39 107 SER A CA 1
ATOM 827 C C . SER A 1 107 ? 41.046 -3.844 29.802 1.00 34.05 107 SER A C 1
ATOM 828 O O . SER A 1 107 ? 40.155 -3.404 29.072 1.00 34.90 107 SER A O 1
ATOM 831 N N . LEU A 1 108 ? 42.182 -4.346 29.335 1.00 34.41 108 LEU A N 1
ATOM 832 C CA . LEU A 1 108 ? 42.412 -4.495 27.906 1.00 34.23 108 LEU A CA 1
ATOM 833 C C . LEU A 1 108 ? 41.386 -5.436 27.279 1.00 32.91 108 LEU A C 1
ATOM 834 O O . LEU A 1 108 ? 41.033 -5.289 26.110 1.00 32.96 108 LEU A O 1
ATOM 839 N N . ALA A 1 109 ? 40.901 -6.396 28.062 1.00 34.22 109 ALA A N 1
ATOM 840 C CA . ALA A 1 109 ? 39.903 -7.337 27.568 1.00 33.59 109 ALA A CA 1
ATOM 841 C C . ALA A 1 109 ? 38.603 -6.622 27.233 1.00 28.91 109 ALA A C 1
ATOM 842 O O . ALA A 1 109 ? 37.946 -6.934 26.241 1.00 31.07 109 ALA A O 1
ATOM 844 N N . VAL A 1 110 ? 38.232 -5.664 28.074 1.00 31.93 110 VAL A N 1
ATOM 845 C CA . VAL A 1 110 ? 37.011 -4.901 27.869 1.00 29.69 110 VAL A CA 1
ATOM 846 C C . VAL A 1 110 ? 37.182 -3.976 26.672 1.00 29.92 110 VAL A C 1
ATOM 847 O O . VAL A 1 110 ? 36.283 -3.842 25.841 1.00 28.50 110 VAL A O 1
ATOM 851 N N . LEU A 1 111 ? 38.353 -3.354 26.580 1.00 27.90 111 LEU A N 1
ATOM 852 C CA . LEU A 1 111 ? 38.656 -2.506 25.434 1.00 32.29 111 LEU A CA 1
ATOM 853 C C . LEU A 1 111 ? 38.626 -3.322 24.141 1.00 28.53 111 LEU A C 1
ATOM 854 O O . LEU A 1 111 ? 38.058 -2.881 23.144 1.00 30.63 111 LEU A O 1
ATOM 859 N N . ASP A 1 112 ? 39.203 -4.525 24.172 1.00 27.83 112 ASP A N 1
ATOM 860 C CA .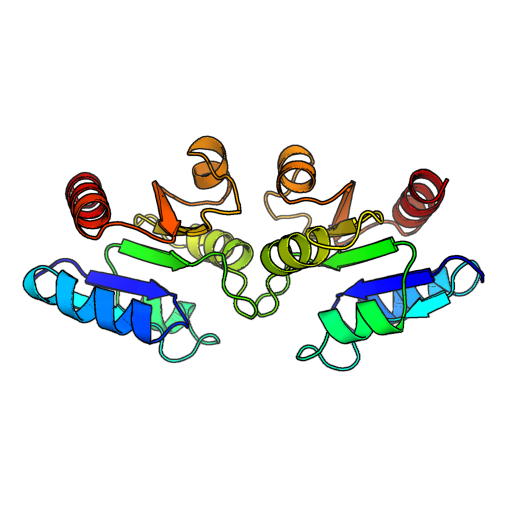 ASP A 1 112 ? 39.189 -5.398 23.001 1.00 29.36 112 ASP A CA 1
ATOM 861 C C . ASP A 1 112 ? 37.775 -5.704 22.546 1.00 26.24 112 ASP A C 1
ATOM 862 O O . ASP A 1 112 ? 37.492 -5.683 21.353 1.00 28.01 112 ASP A O 1
ATOM 867 N N . ALA A 1 113 ? 36.889 -5.975 23.498 1.00 29.26 113 ALA A N 1
ATOM 868 C CA . ALA A 1 113 ? 35.508 -6.312 23.171 1.00 33.64 113 ALA A CA 1
ATOM 869 C C . ALA A 1 113 ? 34.787 -5.114 22.568 1.00 28.26 113 ALA A C 1
ATOM 870 O O . ALA A 1 113 ? 34.042 -5.261 21.601 1.00 31.51 113 ALA A O 1
ATOM 872 N N . LYS A 1 114 ? 35.021 -3.930 23.130 1.00 28.76 114 LYS A N 1
ATOM 873 C CA . LYS A 1 114 ? 34.441 -2.702 22.586 1.00 26.47 114 LYS A CA 1
ATOM 874 C C . LYS A 1 114 ? 34.961 -2.391 21.181 1.00 30.13 114 LYS A C 1
ATOM 875 O O . LYS A 1 114 ? 34.183 -2.042 20.296 1.00 31.81 114 LYS A O 1
ATOM 881 N N . LEU A 1 115 ? 36.269 -2.524 20.980 1.00 27.64 115 LEU A N 1
ATOM 882 C CA . LEU A 1 115 ? 36.858 -2.293 19.665 1.00 25.44 115 LEU A CA 1
ATOM 883 C C . LEU A 1 115 ? 36.287 -3.266 18.643 1.00 28.48 115 LEU A C 1
ATOM 884 O O . LEU A 1 115 ? 35.934 -2.877 17.536 1.00 31.09 115 LEU A O 1
ATOM 889 N N . THR A 1 116 ? 36.191 -4.534 19.025 1.00 29.35 116 THR A N 1
ATOM 890 C CA . THR A 1 116 ? 35.685 -5.569 18.126 1.00 31.84 116 THR A CA 1
ATOM 891 C C . THR A 1 116 ? 34.240 -5.311 17.719 1.00 35.00 116 THR A C 1
ATOM 892 O O . THR A 1 116 ? 33.896 -5.367 16.537 1.00 33.25 116 THR A O 1
ATOM 896 N N . ALA A 1 117 ? 33.402 -5.029 18.709 1.00 32.15 117 ALA A N 1
ATOM 897 C CA . ALA A 1 117 ? 31.987 -4.787 18.469 1.00 34.16 117 ALA A CA 1
ATOM 898 C C . ALA A 1 117 ? 31.786 -3.605 17.535 1.00 34.25 117 ALA A C 1
ATOM 899 O O . ALA A 1 117 ? 31.019 -3.676 16.577 1.00 37.57 117 ALA A O 1
ATOM 901 N N . ILE A 1 118 ? 32.501 -2.521 17.814 1.00 35.71 118 ILE A N 1
ATOM 902 C CA . ILE A 1 118 ? 32.312 -1.269 17.097 1.00 34.60 118 ILE A CA 1
ATOM 903 C C . ILE A 1 118 ? 32.837 -1.307 15.667 1.00 35.71 118 ILE A C 1
ATOM 904 O O . ILE A 1 118 ? 32.157 -0.873 14.737 1.00 38.88 118 ILE A O 1
ATOM 909 N N . LEU A 1 119 ? 34.039 -1.837 15.482 1.00 34.20 119 LEU A N 1
ATOM 910 C CA . LEU A 1 119 ? 34.636 -1.858 14.155 1.00 36.87 119 LEU A CA 1
ATOM 911 C C . LEU A 1 119 ? 33.881 -2.829 13.256 1.00 42.36 119 LEU A C 1
ATOM 912 O O . LEU A 1 119 ? 34.016 -2.772 12.029 1.00 46.22 119 LEU A O 1
ATOM 917 N N . ARG A 1 120 ? 33.127 -3.720 13.910 1.00 44.50 120 ARG A N 1
ATOM 918 C CA . ARG A 1 120 ? 31.917 -4.386 13.400 1.00 45.45 120 ARG A CA 1
ATOM 919 C C . ARG A 1 120 ? 31.606 -5.632 14.223 1.00 44.13 120 ARG A C 1
ATOM 920 O O . ARG A 1 120 ? 32.147 -6.706 13.969 1.00 43.99 120 ARG A O 1
ATOM 928 N N . GLU B 1 4 ? 35.334 46.995 45.901 1.00 54.85 4 GLU B N 1
ATOM 929 C CA . GLU B 1 4 ? 35.533 45.730 45.205 1.00 45.99 4 GLU B CA 1
ATOM 930 C C . GLU B 1 4 ? 35.937 44.637 46.191 1.00 47.66 4 GLU B C 1
ATOM 931 O O . GLU B 1 4 ? 37.129 44.407 46.404 1.00 50.95 4 GLU B O 1
ATOM 937 N N . GLN B 1 5 ? 34.957 43.966 46.796 1.00 48.15 5 GLN B N 1
ATOM 938 C CA . GLN B 1 5 ? 35.253 42.961 47.818 1.00 46.46 5 GLN B CA 1
ATOM 939 C C . GLN B 1 5 ? 35.121 41.526 47.304 1.00 40.07 5 GLN B C 1
ATOM 940 O O . GLN B 1 5 ? 35.942 40.679 47.642 1.00 39.20 5 GLN B O 1
ATOM 946 N N . GLY B 1 6 ? 34.097 41.243 46.502 1.00 35.81 6 GLY B N 1
ATOM 947 C CA . GLY B 1 6 ? 33.986 39.927 45.890 1.00 29.93 6 GLY B CA 1
ATOM 948 C C . GLY B 1 6 ? 35.158 39.687 44.953 1.00 26.25 6 GLY B C 1
ATOM 949 O O . GLY B 1 6 ? 35.555 40.595 44.231 1.00 26.42 6 GLY B O 1
ATOM 950 N N . LYS B 1 7 ? 35.715 38.474 44.979 1.00 21.22 7 LYS B N 1
ATOM 951 C CA . LYS B 1 7 ? 36.858 38.125 44.140 1.00 20.75 7 LYS B CA 1
ATOM 952 C C . LYS B 1 7 ? 36.464 37.162 43.014 1.00 16.21 7 LYS B C 1
ATOM 953 O O . LYS B 1 7 ? 35.875 36.110 43.271 1.00 18.58 7 LYS B O 1
ATOM 959 N N . ILE B 1 8 ? 36.807 37.526 41.784 1.00 14.85 8 ILE B N 1
ATOM 960 C CA . ILE B 1 8 ? 36.483 36.700 40.615 1.00 15.60 8 ILE B CA 1
ATOM 961 C C . ILE B 1 8 ? 37.751 36.335 39.876 1.00 16.08 8 ILE B C 1
ATOM 962 O O . ILE B 1 8 ? 38.540 37.208 39.540 1.00 17.21 8 ILE B O 1
ATOM 967 N N . TYR B 1 9 ? 37.952 35.043 39.624 1.00 15.34 9 TYR B N 1
ATOM 968 C CA . TYR B 1 9 ? 39.075 34.594 38.802 1.00 14.77 9 TYR B CA 1
ATOM 969 C C . TYR B 1 9 ? 38.567 34.135 37.450 1.00 13.13 9 TYR B C 1
ATOM 970 O O . TYR B 1 9 ? 37.626 33.334 37.386 1.00 14.32 9 TYR B O 1
ATOM 979 N N . ILE B 1 10 ? 39.173 34.638 36.379 1.00 14.02 10 ILE B N 1
ATOM 980 C CA . ILE B 1 10 ? 38.738 34.314 35.023 1.00 15.76 10 ILE B CA 1
ATOM 981 C C . ILE B 1 10 ? 39.754 33.446 34.285 1.00 15.85 10 ILE B C 1
ATOM 982 O O . ILE B 1 10 ? 40.911 33.843 34.100 1.00 17.62 10 ILE B O 1
ATOM 987 N N . VAL B 1 11 ? 39.318 32.265 33.853 1.00 14.74 11 VAL B N 1
ATOM 988 C CA . VAL B 1 11 ? 40.148 31.374 33.046 1.00 14.98 11 VAL B CA 1
ATOM 989 C C . VAL B 1 11 ? 39.767 31.584 31.586 1.00 18.25 11 VAL B C 1
ATOM 990 O O . VAL B 1 11 ? 38.743 31.092 31.118 1.00 16.26 11 VAL B O 1
ATOM 994 N N . GLU B 1 12 ? 40.602 32.329 30.864 1.00 18.87 12 GLU B N 1
ATOM 995 C CA . GLU B 1 12 ? 40.258 32.819 29.538 1.00 19.46 12 GLU B CA 1
ATOM 996 C C . GLU B 1 12 ? 41.544 33.234 28.837 1.00 21.64 12 GLU B C 1
ATOM 997 O O . GLU B 1 12 ? 42.386 33.884 29.454 1.00 27.62 12 GLU B O 1
ATOM 1003 N N . ASP B 1 13 ? 41.719 32.853 27.577 1.00 26.88 13 ASP B N 1
ATOM 1004 C CA . ASP B 1 13 ? 42.956 33.217 26.885 1.00 30.00 13 ASP B CA 1
ATOM 1005 C C . ASP B 1 13 ? 42.719 34.280 25.817 1.00 32.08 13 ASP B C 1
ATOM 1006 O O . ASP B 1 13 ? 43.668 34.811 25.245 1.00 34.41 13 ASP B O 1
ATOM 1011 N N . ASP B 1 14 ? 41.456 34.580 25.547 1.00 27.55 14 ASP B N 1
ATOM 1012 C CA . ASP B 1 14 ? 41.109 35.724 24.708 1.00 30.03 14 ASP B CA 1
ATOM 1013 C C . ASP B 1 14 ? 41.337 36.998 25.516 1.00 29.24 14 ASP B C 1
ATOM 1014 O O . ASP B 1 14 ? 40.537 37.348 26.379 1.00 27.02 14 ASP B O 1
ATOM 1019 N N . MET B 1 15 ? 42.430 37.694 25.225 1.00 33.61 15 MET B N 1
ATOM 1020 C CA . MET B 1 15 ? 42.820 38.844 26.026 1.00 31.58 15 MET B CA 1
ATOM 1021 C C . MET B 1 15 ? 41.869 40.023 25.856 1.00 27.85 15 MET B C 1
ATOM 1022 O O . MET B 1 15 ? 41.785 40.882 26.725 1.00 28.83 15 MET B O 1
ATOM 1027 N N . THR B 1 16 ? 41.133 40.050 24.752 1.00 29.70 16 THR B N 1
ATOM 1028 C CA . THR B 1 16 ? 40.109 41.068 24.567 1.00 31.02 16 THR B CA 1
ATOM 1029 C C . THR B 1 16 ? 38.955 40.857 25.547 1.00 28.65 16 THR B C 1
ATOM 1030 O O . THR B 1 16 ? 38.453 41.803 26.153 1.00 28.48 16 THR B O 1
ATOM 1034 N N . ILE B 1 17 ? 38.544 39.603 25.710 1.00 25.82 17 ILE B N 1
ATOM 1035 C CA . ILE B 1 17 ? 37.478 39.295 26.647 1.00 25.83 17 ILE B CA 1
ATOM 1036 C C . ILE B 1 17 ? 37.950 39.554 28.076 1.00 20.91 17 ILE B C 1
ATOM 1037 O O . ILE B 1 17 ? 37.216 40.122 28.878 1.00 21.54 17 ILE B O 1
ATOM 1042 N N . VAL B 1 18 ? 39.180 39.150 28.388 1.00 22.71 18 VAL B N 1
ATOM 1043 C CA . VAL B 1 18 ? 39.717 39.393 29.728 1.00 21.55 18 VAL B CA 1
ATOM 1044 C C . VAL B 1 18 ? 39.753 40.890 30.044 1.00 22.51 18 VAL B C 1
ATOM 1045 O O . VAL B 1 18 ? 39.297 41.328 31.105 1.00 22.79 18 VAL B O 1
ATOM 1049 N N . SER B 1 19 ? 40.277 41.669 29.103 1.00 24.56 19 SER B N 1
ATOM 1050 C CA . SER B 1 19 ? 40.365 43.114 29.267 1.00 24.63 19 SER B CA 1
ATOM 1051 C C . SER B 1 19 ? 38.986 43.743 29.483 1.00 22.29 19 SER B C 1
ATOM 1052 O O . SER B 1 19 ? 38.790 44.527 30.406 1.00 23.25 19 SER B O 1
ATOM 1055 N N . LEU B 1 20 ? 38.020 43.372 28.648 1.00 23.02 20 LEU B N 1
ATOM 1056 C CA . LEU B 1 20 ? 36.671 43.902 28.774 1.00 24.87 20 LEU B CA 1
ATOM 1057 C C . LEU B 1 20 ? 36.032 43.534 30.112 1.00 24.25 20 LEU B C 1
ATOM 1058 O O . LEU B 1 20 ? 35.421 44.366 30.764 1.00 25.00 20 LEU B O 1
ATOM 1063 N N . LEU B 1 21 ? 36.184 42.277 30.520 1.00 22.55 21 LEU B N 1
ATOM 1064 C CA . LEU B 1 21 ? 35.602 41.817 31.778 1.00 25.02 21 LEU B CA 1
ATOM 1065 C C . LEU B 1 21 ? 36.261 42.465 32.993 1.00 22.26 21 LEU B C 1
ATOM 1066 O O . LEU B 1 21 ? 35.581 42.876 33.919 1.00 24.25 21 LEU B O 1
ATOM 1071 N N . LYS B 1 22 ? 37.587 42.546 32.995 1.00 22.38 22 LYS B N 1
ATOM 1072 C CA . LYS B 1 22 ? 38.279 43.249 34.068 1.00 23.65 22 LYS B CA 1
ATOM 1073 C C . LYS B 1 22 ? 37.793 44.688 34.195 1.00 25.81 22 LYS B C 1
ATOM 1074 O O . LYS B 1 22 ? 37.548 45.185 35.292 1.00 27.23 22 LYS B O 1
ATOM 1080 N N . ASP B 1 23 ? 37.650 45.359 33.064 1.00 23.84 23 ASP B N 1
ATOM 1081 C CA . ASP B 1 23 ? 37.247 46.755 33.087 1.00 27.51 23 ASP B CA 1
ATOM 1082 C C . ASP B 1 23 ? 35.813 46.901 33.581 1.00 28.56 23 ASP B C 1
ATOM 1083 O O . ASP B 1 23 ? 35.507 47.760 34.407 1.00 28.40 23 ASP B O 1
ATOM 1088 N N . HIS B 1 24 ? 34.931 46.048 33.080 1.00 26.26 24 HIS B N 1
ATOM 1089 C CA . HIS B 1 24 ? 33.529 46.158 33.421 1.00 26.53 24 HIS B CA 1
ATOM 1090 C C . HIS B 1 24 ? 33.283 45.812 34.880 1.00 28.84 24 HIS B C 1
ATOM 1091 O O . HIS B 1 24 ? 32.528 46.495 35.567 1.00 31.82 24 HIS B O 1
ATOM 1098 N N . LEU B 1 25 ? 33.933 44.751 35.345 1.00 26.22 25 LEU B N 1
ATOM 1099 C CA . LEU B 1 25 ? 33.680 44.214 36.680 1.00 28.23 25 LEU B CA 1
ATOM 1100 C C . LEU B 1 25 ? 34.471 44.926 37.771 1.00 31.95 25 LEU B C 1
ATOM 1101 O O . LEU B 1 25 ? 34.210 44.721 38.951 1.00 28.92 25 LEU B O 1
ATOM 1106 N N . SER B 1 26 ? 35.427 45.759 37.367 1.00 33.86 26 SER B N 1
ATOM 1107 C CA . SER B 1 26 ? 36.318 46.448 38.304 1.00 36.24 26 SER B CA 1
ATOM 1108 C C . SER B 1 26 ? 35.566 47.273 39.345 1.00 37.14 26 SER B C 1
ATOM 1109 O O . SER B 1 26 ? 36.010 47.398 40.486 1.00 37.97 26 SER B O 1
ATOM 1112 N N . ALA B 1 27 ? 34.423 47.819 38.950 1.00 36.68 27 ALA B N 1
ATOM 1113 C CA . ALA B 1 27 ? 33.648 48.696 39.818 1.00 38.88 27 ALA B CA 1
ATOM 1114 C C . ALA B 1 27 ? 33.111 47.972 41.049 1.00 37.88 27 ALA B C 1
ATOM 1115 O O . ALA B 1 27 ? 32.965 48.572 42.113 1.00 38.58 27 ALA B O 1
ATOM 1117 N N . SER B 1 28 ? 32.831 46.680 40.905 1.00 30.99 28 SER B N 1
ATOM 1118 C CA . SER B 1 28 ? 32.179 45.925 41.963 1.00 29.40 28 SER B CA 1
ATOM 1119 C C . SER B 1 28 ? 33.029 44.782 42.502 1.00 26.78 28 SER B C 1
ATOM 1120 O O . SER B 1 28 ? 32.753 44.259 43.580 1.00 27.39 28 SER B O 1
ATOM 1123 N N . TYR B 1 29 ? 34.049 44.379 41.749 1.00 24.78 29 TYR B N 1
ATOM 1124 C CA . TYR B 1 29 ? 34.776 43.152 42.081 1.00 24.29 29 TYR B CA 1
ATOM 1125 C C . TYR B 1 29 ? 36.282 43.259 41.938 1.00 26.56 29 TYR B C 1
ATOM 1126 O O . TYR B 1 29 ? 36.795 44.023 41.130 1.00 28.82 29 TYR B O 1
ATOM 1135 N N . HIS B 1 30 ? 36.980 42.443 42.717 1.00 26.65 30 HIS B N 1
ATOM 1136 C CA . HIS B 1 30 ? 38.419 42.276 42.571 1.00 28.13 30 HIS B CA 1
ATOM 1137 C C . HIS B 1 30 ? 38.595 41.128 41.583 1.00 23.39 30 HIS B C 1
ATOM 1138 O O . HIS B 1 30 ? 38.180 40.017 41.865 1.00 23.38 30 HIS B O 1
ATOM 1145 N N . VAL B 1 31 ? 39.172 41.414 40.421 1.00 23.24 31 VAL B N 1
ATOM 1146 C CA . VAL B 1 31 ? 39.214 40.454 39.315 1.00 23.81 31 VAL B CA 1
ATOM 1147 C C . VAL B 1 31 ? 40.637 40.100 38.921 1.00 28.13 31 VAL B C 1
ATOM 1148 O O . VAL B 1 31 ? 41.473 40.981 38.719 1.00 29.54 31 VAL B O 1
ATOM 1152 N N . SER B 1 32 ? 40.902 38.805 38.814 1.00 20.29 32 SER B N 1
ATOM 1153 C CA . SER B 1 32 ? 42.182 38.314 38.341 1.00 22.10 32 SER B CA 1
ATOM 1154 C C . SER B 1 32 ? 41.957 37.388 37.160 1.00 21.72 32 SER B C 1
ATOM 1155 O O . SER B 1 32 ? 40.887 36.793 37.033 1.00 19.53 32 SER B O 1
ATOM 1158 N N . SER B 1 33 ? 42.955 37.271 36.296 1.00 23.41 33 SER B N 1
ATOM 1159 C CA . SER B 1 33 ? 42.911 36.304 35.213 1.00 22.70 33 SER B CA 1
ATOM 1160 C C . SER B 1 33 ? 44.187 35.489 35.227 1.00 21.99 33 SER B C 1
ATOM 1161 O O . SER B 1 33 ? 44.961 35.561 36.175 1.00 23.54 33 SER B O 1
ATOM 1164 N N . VAL B 1 34 ? 44.412 34.720 34.171 1.00 23.75 34 VAL B N 1
ATOM 1165 C CA . VAL B 1 34 ? 45.527 33.782 34.151 1.00 20.97 34 VAL B CA 1
ATOM 1166 C C . VAL B 1 34 ? 46.851 34.461 33.810 1.00 25.43 34 VAL B C 1
ATOM 1167 O O . VAL B 1 34 ? 46.966 35.159 32.798 1.00 24.71 34 VAL B O 1
ATOM 1171 N N . SER B 1 35 ? 47.850 34.271 34.665 1.00 24.75 35 SER B N 1
ATOM 1172 C CA . SER B 1 35 ? 49.189 34.800 34.394 1.00 26.89 35 SER B CA 1
ATOM 1173 C C . SER B 1 35 ? 50.024 33.773 33.652 1.00 27.06 35 SER B C 1
ATOM 1174 O O . SER B 1 35 ? 50.767 34.107 32.725 1.00 29.95 35 SER B O 1
ATOM 1177 N N . ASN B 1 36 ? 49.900 32.522 34.075 1.00 24.45 36 ASN B N 1
ATOM 1178 C CA . ASN B 1 36 ? 50.628 31.416 33.487 1.00 24.12 36 ASN B CA 1
ATOM 1179 C C . ASN B 1 36 ? 49.704 30.209 33.377 1.00 23.76 36 ASN B C 1
ATOM 1180 O O . ASN B 1 36 ? 49.284 29.665 34.394 1.00 23.16 36 ASN B O 1
ATOM 1185 N N . PHE B 1 37 ? 49.378 29.779 32.160 1.00 24.65 37 PHE B N 1
ATOM 1186 C CA . PHE B 1 37 ? 48.434 28.676 32.009 1.00 26.81 37 PHE B CA 1
ATOM 1187 C C . PHE B 1 37 ? 48.961 27.350 32.535 1.00 24.40 37 PHE B C 1
ATOM 1188 O O . PHE B 1 37 ? 48.206 26.393 32.655 1.00 28.53 37 PHE B O 1
ATOM 1196 N N . ARG B 1 38 ? 50.254 27.298 32.859 1.00 25.13 38 ARG B N 1
ATOM 1197 C CA . ARG B 1 38 ? 50.849 26.123 33.486 1.00 27.36 38 ARG B CA 1
ATOM 1198 C C . ARG B 1 38 ? 50.522 26.053 34.984 1.00 25.52 38 ARG B C 1
ATOM 1199 O O . ARG B 1 38 ? 50.639 24.999 35.616 1.00 23.92 38 ARG B O 1
ATOM 1207 N N . ASP B 1 39 ? 50.068 27.176 35.539 1.00 21.03 39 ASP B N 1
ATOM 1208 C CA . ASP B 1 39 ? 49.916 27.315 36.984 1.00 21.08 39 ASP B CA 1
ATOM 1209 C C . ASP B 1 39 ? 48.515 27.746 37.409 1.00 17.66 39 ASP B C 1
ATOM 1210 O O . ASP B 1 39 ? 48.366 28.353 38.467 1.00 18.64 39 ASP B O 1
ATOM 1215 N N . VAL B 1 40 ? 47.493 27.462 36.609 1.00 18.07 40 VAL B N 1
ATOM 1216 C CA . VAL B 1 40 ? 46.152 27.972 36.914 1.00 16.13 40 VAL B CA 1
ATOM 1217 C C . VAL B 1 40 ? 45.632 27.520 38.280 1.00 16.04 40 VAL B C 1
ATOM 1218 O O . VAL B 1 40 ? 45.078 28.331 39.034 1.00 17.11 40 VAL B O 1
ATOM 1222 N N . LYS B 1 41 ? 45.797 26.247 38.617 1.00 16.14 41 LYS B N 1
ATOM 1223 C CA . LYS B 1 41 ? 45.310 25.763 39.900 1.00 16.07 41 LYS B CA 1
ATOM 1224 C C . LYS B 1 41 ? 45.991 26.530 41.036 1.00 15.47 41 LYS B C 1
ATOM 1225 O O . LYS B 1 41 ? 45.347 26.966 41.977 1.00 16.72 41 LYS B O 1
ATOM 1231 N N . GLN B 1 42 ? 47.298 26.711 40.920 1.00 16.25 42 GLN B N 1
ATOM 1232 C CA . GLN B 1 42 ? 48.052 27.400 41.962 1.00 15.84 42 GLN B CA 1
ATOM 1233 C C . GLN B 1 42 ? 47.648 28.866 42.068 1.00 16.18 42 GLN B C 1
ATOM 1234 O O . GLN B 1 42 ? 47.543 29.384 43.169 1.00 16.62 42 GLN B O 1
ATOM 1240 N N . GLU B 1 43 ? 47.396 29.523 40.937 1.00 16.08 43 GLU B N 1
ATOM 1241 C CA . GLU B 1 43 ? 46.939 30.908 40.970 1.00 15.61 43 GLU B CA 1
ATOM 1242 C C . GLU B 1 43 ? 45.585 31.017 41.658 1.00 15.74 43 GLU B C 1
ATOM 1243 O O . GLU B 1 43 ? 45.332 31.985 42.370 1.00 16.69 43 GLU B O 1
ATOM 1249 N N . ILE B 1 44 ? 44.725 30.019 41.459 1.00 15.47 44 ILE B N 1
ATOM 1250 C CA . ILE B 1 44 ? 43.416 30.031 42.081 1.00 15.89 44 ILE B CA 1
ATOM 1251 C C . ILE B 1 44 ? 43.555 29.820 43.576 1.00 16.02 44 ILE B C 1
ATOM 1252 O O . ILE B 1 44 ? 42.882 30.478 44.375 1.00 16.09 44 ILE B O 1
ATOM 1257 N N . ILE B 1 45 ? 44.460 28.939 43.974 1.00 16.51 45 ILE B N 1
ATOM 1258 C CA . ILE B 1 45 ? 44.726 28.709 45.387 1.00 17.88 45 ILE B CA 1
ATOM 1259 C C . ILE B 1 45 ? 45.263 29.981 46.046 1.00 19.26 45 ILE B C 1
ATOM 1260 O O . ILE B 1 45 ? 44.852 30.328 47.159 1.00 20.62 45 ILE B O 1
ATOM 1265 N N . ALA B 1 46 ? 46.161 30.682 45.356 1.00 17.40 46 ALA B N 1
ATOM 1266 C CA . ALA B 1 46 ? 46.723 31.926 45.876 1.00 19.04 46 ALA B CA 1
ATOM 1267 C C . ALA B 1 46 ? 45.686 33.061 45.945 1.00 18.59 46 ALA B C 1
ATOM 1268 O O . ALA B 1 46 ? 45.636 33.818 46.917 1.00 20.41 46 ALA B O 1
ATOM 1270 N N . PHE B 1 47 ? 44.858 33.194 44.915 1.00 17.76 47 PHE B N 1
ATOM 1271 C CA . PHE B 1 47 ? 43.943 34.334 44.828 1.00 18.33 47 PHE B CA 1
ATOM 1272 C C . PHE B 1 47 ? 42.709 34.142 45.716 1.00 17.95 47 PHE B C 1
ATOM 1273 O O . PHE B 1 47 ? 42.125 35.122 46.185 1.00 20.38 47 PHE B O 1
ATOM 1281 N N . GLN B 1 48 ? 42.342 32.890 45.968 1.00 18.44 48 GLN B N 1
ATOM 1282 C CA . GLN B 1 48 ? 41.163 32.536 46.758 1.00 18.86 48 GLN B CA 1
ATOM 1283 C C . GLN B 1 48 ? 39.904 33.249 46.277 1.00 18.64 48 GLN B C 1
ATOM 1284 O O . GLN B 1 48 ? 39.267 33.998 47.016 1.00 20.46 48 GLN B O 1
ATOM 1290 N N . PRO B 1 49 ? 39.525 33.012 45.019 1.00 16.80 49 PRO B N 1
ATOM 1291 C CA . PRO B 1 49 ? 38.323 33.677 44.514 1.00 17.24 49 PRO B CA 1
ATOM 1292 C C . PRO B 1 49 ? 37.051 33.212 45.202 1.00 17.40 49 PRO B C 1
ATOM 1293 O O . PRO B 1 49 ? 36.979 32.115 45.745 1.00 17.33 49 PRO B O 1
ATOM 1297 N N . ASP B 1 50 ? 36.033 34.061 45.132 1.00 16.31 50 ASP B N 1
ATOM 1298 C CA . ASP B 1 50 ? 34.689 33.689 45.533 1.00 17.78 50 ASP B CA 1
ATOM 1299 C C . ASP B 1 50 ? 33.923 33.048 44.389 1.00 16.49 50 ASP B C 1
ATOM 1300 O O . ASP B 1 50 ? 32.926 32.371 44.609 1.00 17.13 50 ASP B O 1
ATOM 1305 N N . LEU B 1 51 ? 34.412 33.252 43.170 1.00 14.18 51 LEU B N 1
ATOM 1306 C CA . LEU B 1 51 ? 33.745 32.728 41.991 1.00 15.03 51 LEU B CA 1
ATOM 1307 C C . LEU B 1 51 ? 34.784 32.587 40.893 1.00 13.52 51 LEU B C 1
ATOM 1308 O O . LEU B 1 51 ? 35.667 33.422 40.755 1.00 14.28 51 LEU B O 1
ATOM 1313 N N . ILE B 1 52 ? 34.655 31.532 40.092 1.00 12.99 52 ILE B N 1
ATOM 1314 C CA . ILE B 1 52 ? 35.484 31.363 38.908 1.00 14.35 52 ILE B CA 1
ATOM 1315 C C . ILE B 1 52 ? 34.629 31.396 37.655 1.00 13.48 52 ILE B C 1
ATOM 1316 O O . ILE B 1 52 ? 33.549 30.776 37.610 1.00 13.77 52 ILE B O 1
ATOM 1321 N N . LEU B 1 53 ? 35.105 32.135 36.654 1.00 13.71 53 LEU B N 1
ATOM 1322 C CA . LEU B 1 53 ? 34.561 32.087 35.294 1.00 12.43 53 LEU B CA 1
ATOM 1323 C C . LEU B 1 53 ? 35.500 31.209 34.497 1.00 13.38 53 LEU B C 1
ATOM 1324 O O . LEU B 1 53 ? 36.668 31.540 34.321 1.00 15.14 53 LEU B O 1
ATOM 1329 N N . MET B 1 54 ? 34.999 30.071 34.046 1.00 13.54 54 MET B N 1
ATOM 1330 C CA . MET B 1 54 ? 35.826 29.046 33.428 1.00 12.91 54 MET B CA 1
ATOM 1331 C C . MET B 1 54 ? 35.447 28.882 31.969 1.00 12.06 54 MET B C 1
ATOM 1332 O O . MET B 1 54 ? 34.398 28.302 31.685 1.00 13.58 54 MET B O 1
ATOM 1337 N N . ASP B 1 55 ? 36.268 29.373 31.051 1.00 14.03 55 ASP B N 1
ATOM 1338 C CA . ASP B 1 55 ? 35.972 29.155 29.642 1.00 13.83 55 ASP B CA 1
ATOM 1339 C C . ASP B 1 55 ? 36.246 27.682 29.324 1.00 16.00 55 ASP B C 1
ATOM 1340 O O . ASP B 1 55 ? 37.361 27.181 29.589 1.00 17.09 55 ASP B O 1
ATOM 1345 N N . ILE B 1 56 ? 35.246 26.986 28.780 1.00 15.21 56 ILE B N 1
ATOM 1346 C CA . ILE B 1 56 ? 35.364 25.545 28.5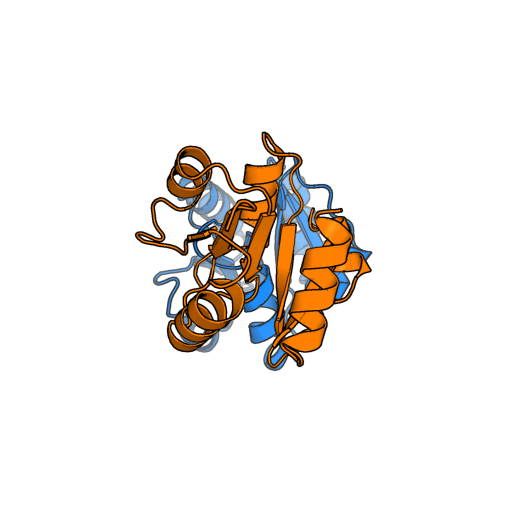28 1.00 17.99 56 ILE B CA 1
ATOM 1347 C C . ILE B 1 56 ? 35.567 25.246 27.037 1.00 17.52 56 ILE B C 1
ATOM 1348 O O . ILE B 1 56 ? 35.505 24.075 26.613 1.00 19.63 56 ILE B O 1
ATOM 1353 N N . THR B 1 57 ? 35.866 26.291 26.274 1.00 17.73 57 THR B N 1
ATOM 1354 C CA . THR B 1 57 ? 36.096 26.195 24.826 1.00 17.84 57 THR B CA 1
ATOM 1355 C C . THR B 1 57 ? 37.557 26.345 24.448 1.00 20.47 57 THR B C 1
ATOM 1356 O O . THR B 1 57 ? 37.887 26.441 23.265 1.00 22.61 57 THR B O 1
ATOM 1360 N N . LEU B 1 58 ? 38.448 26.398 25.430 1.00 17.40 58 LEU B N 1
ATOM 1361 C CA . LEU B 1 58 ? 39.855 26.612 25.109 1.00 18.58 58 LEU B CA 1
ATOM 1362 C C . LEU B 1 58 ? 40.451 25.317 24.577 1.00 17.05 58 LEU B C 1
ATOM 1363 O O . LEU B 1 58 ? 40.378 24.288 25.228 1.00 17.22 58 LEU B O 1
ATOM 1368 N N . PRO B 1 59 ? 41.064 25.361 23.390 1.00 15.42 59 PRO B N 1
ATOM 1369 C CA . PRO B 1 59 ? 41.531 24.110 22.791 1.00 16.24 59 PRO B CA 1
ATOM 1370 C C . PRO B 1 59 ? 42.633 23.439 23.589 1.00 15.50 59 PRO B C 1
ATOM 1371 O O . PRO B 1 59 ? 42.711 22.209 23.536 1.00 16.00 59 PRO B O 1
ATOM 1375 N N . TYR B 1 60 ? 43.450 24.190 24.321 1.00 15.41 60 TYR B N 1
ATOM 1376 C CA . TYR B 1 60 ? 44.631 23.606 24.963 1.00 16.24 60 TYR B CA 1
ATOM 1377 C C . TYR B 1 60 ? 44.644 23.837 26.470 1.00 17.06 60 TYR B C 1
ATOM 1378 O O . TYR B 1 60 ? 45.683 23.798 27.125 1.00 17.14 60 TYR B O 1
ATOM 1387 N N . PHE B 1 61 ? 43.462 24.068 27.021 1.00 16.50 61 PHE B N 1
ATOM 1388 C CA . PHE B 1 61 ? 43.281 24.042 28.460 1.00 16.14 61 PHE B CA 1
ATOM 1389 C C . PHE B 1 61 ? 41.926 23.389 28.689 1.00 15.49 61 PHE B C 1
ATOM 1390 O O . PHE B 1 61 ? 40.908 23.950 28.311 1.00 16.25 61 PHE B O 1
ATOM 1398 N N . ASN B 1 62 ? 41.895 22.209 29.294 1.00 16.06 62 ASN B N 1
ATOM 1399 C CA . ASN B 1 62 ? 40.683 21.407 29.362 1.00 14.42 62 ASN B CA 1
ATOM 1400 C C . ASN B 1 62 ? 39.836 21.868 30.533 1.00 14.75 62 ASN B C 1
ATOM 1401 O O . ASN B 1 62 ? 40.040 21.447 31.670 1.00 15.22 62 ASN B O 1
ATOM 1406 N N . GLY B 1 63 ? 38.856 22.711 30.237 1.00 14.23 63 GLY B N 1
ATOM 1407 C CA . GLY B 1 63 ? 38.070 23.344 31.288 1.00 16.01 63 GLY B CA 1
ATOM 1408 C C . GLY B 1 63 ? 37.290 22.357 32.142 1.00 14.66 63 GLY B C 1
ATOM 1409 O O . GLY B 1 63 ? 37.150 22.558 33.350 1.00 16.52 63 GLY B O 1
ATOM 1410 N N . PHE B 1 64 ? 36.771 21.294 31.534 1.00 15.35 64 PHE B N 1
ATOM 1411 C CA . PHE B 1 64 ? 36.026 20.306 32.298 1.00 16.87 64 PHE B CA 1
ATOM 1412 C C . PHE B 1 64 ? 36.951 19.496 33.206 1.00 16.59 64 PHE B C 1
ATOM 1413 O O . PHE B 1 64 ? 36.611 19.248 34.367 1.00 16.92 64 PHE B O 1
ATOM 1421 N N . TYR B 1 65 ? 38.127 19.126 32.694 1.00 15.48 65 TYR B N 1
ATOM 1422 C CA . TYR B 1 65 ? 39.124 18.448 33.517 1.00 16.35 65 TYR B CA 1
ATOM 1423 C C . TYR B 1 65 ? 39.474 19.301 34.735 1.00 14.91 65 TYR B C 1
ATOM 1424 O O . TYR B 1 65 ? 39.461 18.827 35.867 1.00 15.70 65 TYR B O 1
ATOM 1433 N N . TRP B 1 66 ? 39.781 20.569 34.504 1.00 15.55 66 TRP B N 1
ATOM 1434 C CA . TRP B 1 66 ? 40.259 21.408 35.594 1.00 15.27 66 TRP B CA 1
ATOM 1435 C C . TRP B 1 66 ? 39.141 21.747 36.565 1.00 14.55 66 TRP B C 1
ATOM 1436 O O . TRP B 1 66 ? 39.398 21.881 37.767 1.00 14.86 66 TRP B O 1
ATOM 1447 N N . THR B 1 67 ? 37.906 21.837 36.086 1.00 14.29 67 THR B N 1
ATOM 1448 C CA . THR B 1 67 ? 36.793 22.033 37.002 1.00 14.69 67 THR B CA 1
ATOM 1449 C C . THR B 1 67 ? 36.685 20.835 37.944 1.00 15.35 67 THR B C 1
ATOM 1450 O O . THR B 1 67 ? 36.469 20.988 39.149 1.00 15.90 67 THR B O 1
ATOM 1454 N N . ALA B 1 68 ? 36.845 19.636 37.397 1.00 14.84 68 ALA B N 1
ATOM 1455 C CA . ALA B 1 68 ? 36.773 18.426 38.216 1.00 15.25 68 ALA B CA 1
ATOM 1456 C C . ALA B 1 68 ? 37.901 18.413 39.244 1.00 15.73 68 ALA B C 1
ATOM 1457 O O . ALA B 1 68 ? 37.695 18.022 40.403 1.00 17.25 68 ALA B O 1
ATOM 1459 N N . GLU B 1 69 ? 39.097 18.828 38.833 1.00 14.57 69 GLU B N 1
ATOM 1460 C CA . GLU B 1 69 ? 40.203 18.928 39.794 1.00 16.96 69 GLU B CA 1
ATOM 1461 C C . GLU B 1 69 ? 39.911 19.929 40.915 1.00 17.79 69 GLU B C 1
ATOM 1462 O O . GLU B 1 69 ? 40.155 19.650 42.099 1.00 16.40 69 GLU B O 1
ATOM 1468 N N . LEU B 1 70 ? 39.373 21.087 40.549 1.00 13.87 70 LEU B N 1
ATOM 1469 C CA . LEU B 1 70 ? 39.080 22.129 41.526 1.00 15.39 70 LEU B CA 1
ATOM 1470 C C . LEU B 1 70 ? 37.989 21.674 42.490 1.00 15.80 70 LEU B C 1
ATOM 1471 O O . LEU B 1 70 ? 38.030 22.024 43.665 1.00 15.64 70 LEU B O 1
ATOM 1476 N N . ARG B 1 71 ? 37.037 20.886 41.997 1.00 14.93 71 ARG B N 1
ATOM 1477 C CA . ARG B 1 71 ? 35.926 20.420 42.819 1.00 15.92 71 ARG B CA 1
ATOM 1478 C C . ARG B 1 71 ? 36.374 19.403 43.872 1.00 16.21 71 ARG B C 1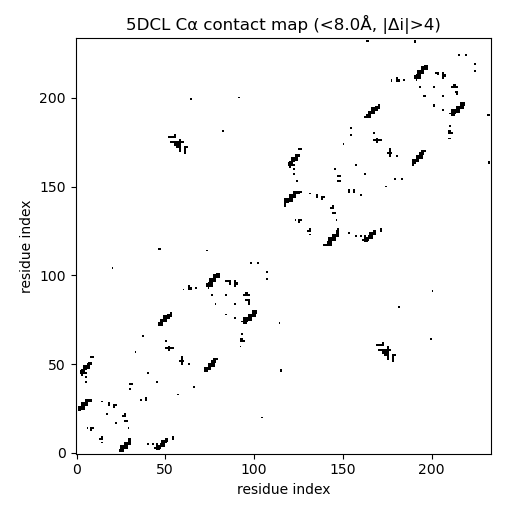
ATOM 1479 O O . ARG B 1 71 ? 35.588 19.022 44.727 1.00 18.42 71 ARG B O 1
ATOM 1487 N N . LYS B 1 72 ? 37.628 18.963 43.812 1.00 16.24 72 LYS B N 1
ATOM 1488 C CA . LYS B 1 72 ? 38.145 18.102 44.883 1.00 17.58 72 LYS B CA 1
ATOM 1489 C C . LYS B 1 72 ? 38.464 18.894 46.140 1.00 17.34 72 LYS B C 1
ATOM 1490 O O . LYS B 1 72 ? 38.652 18.306 47.207 1.00 19.54 72 LYS B O 1
ATOM 1496 N N . PHE B 1 73 ? 38.550 20.211 46.042 1.00 17.56 73 PHE B N 1
ATOM 1497 C CA . PHE B 1 73 ? 38.837 21.016 47.229 1.00 18.52 73 PHE B CA 1
ATOM 1498 C C . PHE B 1 73 ? 38.129 22.381 47.304 1.00 18.91 73 PHE B C 1
ATOM 1499 O O . PHE B 1 73 ? 38.240 23.064 48.328 1.00 20.33 73 PHE B O 1
ATOM 1507 N N . LEU B 1 74 ? 37.377 22.769 46.269 1.00 17.63 74 LEU B N 1
ATOM 1508 C CA . LEU B 1 74 ? 36.591 24.016 46.301 1.00 17.93 74 LEU B CA 1
ATOM 1509 C C . LEU B 1 74 ? 35.099 23.793 46.131 1.00 17.58 74 LEU B C 1
ATOM 1510 O O . LEU B 1 74 ? 34.688 22.994 45.292 1.00 17.70 74 LEU B O 1
ATOM 1515 N N . THR B 1 75 ? 34.294 24.536 46.899 1.00 19.51 75 THR B N 1
ATOM 1516 C CA . THR B 1 75 ? 32.841 24.507 46.747 1.00 21.47 75 THR B CA 1
ATOM 1517 C C . THR B 1 75 ? 32.284 25.806 46.156 1.00 22.08 75 THR B C 1
ATOM 1518 O O . THR B 1 75 ? 31.067 25.948 46.021 1.00 23.67 75 THR B O 1
ATOM 1522 N N . ILE B 1 76 ? 33.161 26.748 45.818 1.00 18.39 76 ILE B N 1
ATOM 1523 C CA . ILE B 1 76 ? 32.723 28.048 45.310 1.00 19.23 76 ILE B CA 1
ATOM 1524 C C . ILE B 1 76 ? 32.003 27.904 43.970 1.00 18.57 76 ILE B C 1
ATOM 1525 O O . ILE B 1 76 ? 32.199 26.917 43.257 1.00 18.12 76 ILE B O 1
ATOM 1530 N N . PRO B 1 77 ? 31.159 28.892 43.626 1.00 17.42 77 PRO B N 1
ATOM 1531 C CA . PRO B 1 77 ? 30.503 28.787 42.323 1.00 17.57 77 PRO B CA 1
ATOM 1532 C C . PRO B 1 77 ? 31.479 28.877 41.159 1.00 15.79 77 PRO B C 1
ATOM 1533 O O . PRO B 1 77 ? 32.474 29.621 41.207 1.00 15.53 77 PRO B O 1
ATOM 1537 N N . ILE B 1 78 ? 31.188 28.093 40.127 1.00 13.94 78 ILE B N 1
ATOM 1538 C CA . ILE B 1 78 ? 31.943 28.127 38.890 1.00 15.27 78 ILE B CA 1
ATOM 1539 C C . ILE B 1 78 ? 30.940 28.319 37.763 1.00 15.63 78 ILE B C 1
ATOM 1540 O O . ILE B 1 78 ? 29.987 27.530 37.641 1.00 17.49 78 ILE B O 1
ATOM 1545 N N . ILE B 1 79 ? 31.113 29.377 36.975 1.00 14.28 79 ILE B N 1
ATOM 1546 C CA . ILE B 1 79 ? 30.256 29.634 35.819 1.00 14.82 79 ILE B CA 1
ATOM 1547 C C . ILE B 1 79 ? 31.074 29.338 34.579 1.00 13.10 79 ILE B C 1
ATOM 1548 O O . ILE B 1 79 ? 32.144 29.923 34.415 1.00 14.09 79 ILE B O 1
ATOM 1553 N N . PHE B 1 80 ? 30.584 28.448 33.718 1.00 13.53 80 PHE B N 1
ATOM 1554 C CA . PHE B 1 80 ? 31.268 28.131 32.473 1.00 14.75 80 PHE B CA 1
ATOM 1555 C C . PHE B 1 80 ? 31.031 29.210 31.427 1.00 13.08 80 PHE B C 1
ATOM 1556 O O . PHE B 1 80 ? 29.922 29.736 31.313 1.00 15.73 80 PHE B O 1
ATOM 1564 N N . ILE B 1 81 ? 32.064 29.517 30.656 1.00 12.81 81 ILE B N 1
ATOM 1565 C CA . ILE B 1 81 ? 31.908 30.347 29.463 1.00 14.22 81 ILE B CA 1
ATOM 1566 C C . ILE B 1 81 ? 31.972 29.401 28.265 1.00 15.57 81 ILE B C 1
ATOM 1567 O O . ILE B 1 81 ? 32.959 28.701 28.080 1.00 15.68 81 ILE B O 1
ATOM 1572 N N . SER B 1 82 ? 30.907 29.371 27.476 1.00 14.45 82 SER B N 1
ATOM 1573 C CA . SER B 1 82 ? 30.831 28.482 26.326 1.00 16.64 82 SER B CA 1
ATOM 1574 C C . SER B 1 82 ? 30.723 29.319 25.053 1.00 18.05 82 SER B C 1
ATOM 1575 O O . SER B 1 82 ? 30.889 30.537 25.092 1.00 17.09 82 SER B O 1
ATOM 1578 N N . SER B 1 83 ? 30.461 28.651 23.934 1.00 20.29 83 SER B N 1
ATOM 1579 C CA . SER B 1 83 ? 30.294 29.320 22.645 1.00 23.26 83 SER B CA 1
ATOM 1580 C C . SER B 1 83 ? 28.872 29.133 22.139 1.00 25.36 83 SER B C 1
ATOM 1581 O O . SER B 1 83 ? 28.290 28.066 22.313 1.00 24.66 83 SER B O 1
ATOM 1584 N N . SER B 1 84 ? 28.314 30.163 21.506 1.00 31.09 84 SER B N 1
ATOM 1585 C CA . SER B 1 84 ? 26.896 30.144 21.127 1.00 34.78 84 SER B CA 1
ATOM 1586 C C . SER B 1 84 ? 26.537 29.070 20.117 1.00 38.74 84 SER B C 1
ATOM 1587 O O . SER B 1 84 ? 25.380 28.668 20.027 1.00 43.17 84 SER B O 1
ATOM 1590 N N . ASN B 1 85 ? 27.528 28.595 19.373 1.00 37.85 85 ASN B N 1
ATOM 1591 C CA . ASN B 1 85 ? 27.285 27.551 18.387 1.00 44.95 85 ASN B CA 1
ATOM 1592 C C . ASN B 1 85 ? 27.620 26.134 18.874 1.00 44.91 85 ASN B C 1
ATOM 1593 O O . ASN B 1 85 ? 27.375 25.161 18.157 1.00 46.29 85 ASN B O 1
ATOM 1598 N N . ASP B 1 86 ? 28.179 26.003 20.078 1.00 35.49 86 ASP B N 1
ATOM 1599 C CA . ASP B 1 86 ? 28.490 24.665 20.584 1.00 33.28 86 ASP B CA 1
ATOM 1600 C C . ASP B 1 86 ? 27.265 24.062 21.275 1.00 30.79 86 ASP B C 1
ATOM 1601 O O . ASP B 1 86 ? 26.228 24.715 21.394 1.00 32.97 86 ASP B O 1
ATOM 1606 N N . GLU B 1 87 ? 27.381 22.821 21.725 1.00 30.67 87 GLU B N 1
ATOM 1607 C CA . GLU B 1 87 ? 26.211 22.082 22.178 1.00 38.37 87 GLU B CA 1
ATOM 1608 C C . GLU B 1 87 ? 25.983 22.228 23.673 1.00 35.87 87 GLU B C 1
ATOM 1609 O O . GLU B 1 87 ? 25.258 21.439 24.278 1.00 36.52 87 GLU B O 1
ATOM 1615 N N . MET B 1 88 ? 26.594 23.237 24.276 1.00 29.43 88 MET B N 1
ATOM 1616 C CA . MET B 1 88 ? 26.481 23.389 25.718 1.00 26.91 88 MET B CA 1
ATOM 1617 C C . MET B 1 88 ? 25.085 23.772 26.174 1.00 25.09 88 MET B C 1
ATOM 1618 O O . MET B 1 88 ? 24.522 24.758 25.702 1.00 30.24 88 MET B O 1
ATOM 1623 N N . ASP B 1 89 ? 24.547 23.005 27.115 1.00 22.23 89 ASP B N 1
ATOM 1624 C CA . ASP B 1 89 ? 23.304 23.380 27.771 1.00 22.32 89 ASP B CA 1
ATOM 1625 C C . ASP B 1 89 ? 23.465 23.228 29.281 1.00 22.30 89 ASP B C 1
ATOM 1626 O O . ASP B 1 89 ? 24.515 22.820 29.769 1.00 21.41 89 ASP B O 1
ATOM 1631 N N . MET B 1 90 ? 22.403 23.521 30.020 1.00 22.69 90 MET B N 1
ATOM 1632 C CA . MET B 1 90 ? 22.489 23.490 31.471 1.00 20.94 90 MET B CA 1
ATOM 1633 C C . MET B 1 90 ? 22.693 22.085 32.064 1.00 17.69 90 MET B C 1
ATOM 1634 O O . MET B 1 90 ? 23.328 21.915 33.105 1.00 18.88 90 MET B O 1
ATOM 1639 N N . VAL B 1 91 ? 22.135 21.063 31.423 1.00 20.30 91 VAL B N 1
ATOM 1640 C CA . VAL B 1 91 ? 22.366 19.708 31.887 1.00 20.40 91 VAL B CA 1
ATOM 1641 C C . VAL B 1 91 ? 23.866 19.399 31.930 1.00 18.05 91 VAL B C 1
ATOM 1642 O O . VAL B 1 91 ? 24.387 18.864 32.913 1.00 20.84 91 VAL B O 1
ATOM 1646 N N . MET B 1 92 ? 24.537 19.751 30.839 1.00 22.37 92 MET B N 1
ATOM 1647 C CA . MET B 1 92 ? 25.974 19.554 30.723 1.00 23.94 92 MET B CA 1
ATOM 1648 C C . MET B 1 92 ? 26.740 20.381 31.745 1.00 21.37 92 MET B C 1
ATOM 1649 O O . MET B 1 92 ? 27.631 19.871 32.413 1.00 21.75 92 MET B O 1
ATOM 1654 N N . ALA B 1 93 ? 26.392 21.660 31.857 1.00 20.19 93 ALA B N 1
ATOM 1655 C CA . ALA B 1 93 ? 27.044 22.527 32.834 1.00 17.40 93 ALA B CA 1
ATOM 1656 C C . ALA B 1 93 ? 27.004 21.920 34.234 1.00 18.78 93 ALA B C 1
ATOM 1657 O O . ALA B 1 93 ? 28.032 21.797 34.898 1.00 18.42 93 ALA B O 1
ATOM 1659 N N . LEU B 1 94 ? 25.816 21.512 34.686 1.00 17.34 94 LEU B N 1
ATOM 1660 C CA . LEU B 1 94 ? 25.688 20.962 36.032 1.00 17.66 94 LEU B CA 1
ATOM 1661 C C . LEU B 1 94 ? 26.384 19.605 36.173 1.00 20.13 94 LEU B C 1
ATOM 1662 O O . LEU B 1 94 ? 27.007 19.338 37.192 1.00 22.41 94 LEU B O 1
ATOM 1667 N N . ASN B 1 95 ? 26.286 18.775 35.141 1.00 20.60 95 ASN B N 1
ATOM 1668 C CA . ASN B 1 95 ? 26.884 17.451 35.206 1.00 22.68 95 ASN B CA 1
ATOM 1669 C C . ASN B 1 95 ? 28.405 17.540 35.307 1.00 23.52 95 ASN B C 1
ATOM 1670 O O . ASN B 1 95 ? 29.035 16.669 35.903 1.00 23.75 95 ASN B O 1
ATOM 1675 N N . MET B 1 96 ? 28.987 18.599 34.743 1.00 20.24 96 MET B N 1
ATOM 1676 C CA . MET B 1 96 ? 30.445 18.753 34.751 1.00 20.58 96 MET B CA 1
ATOM 1677 C C . MET B 1 96 ? 30.962 19.590 35.916 1.00 19.99 96 MET B C 1
ATOM 1678 O O . MET B 1 96 ? 32.142 19.935 35.964 1.00 21.25 96 MET B O 1
ATOM 1683 N N . GLY B 1 97 ? 30.098 19.915 36.865 1.00 19.49 97 GLY B N 1
ATOM 1684 C CA . GLY B 1 97 ? 30.553 20.543 38.087 1.00 18.54 97 GLY B CA 1
ATOM 1685 C C . GLY B 1 97 ? 30.396 22.049 38.121 1.00 17.22 97 GLY B C 1
ATOM 1686 O O . GLY B 1 97 ? 30.794 22.690 39.083 1.00 19.16 97 GLY B O 1
ATOM 1687 N N . GLY B 1 98 ? 29.806 22.616 37.075 1.00 19.58 98 GLY B N 1
ATOM 1688 C CA . GLY B 1 98 ? 29.562 24.048 37.044 1.00 17.08 98 GLY B CA 1
ATOM 1689 C C . GLY B 1 98 ? 28.217 24.348 37.668 1.00 17.41 98 GLY B C 1
ATOM 1690 O O . GLY B 1 98 ? 27.421 23.435 37.938 1.00 19.98 98 GLY B O 1
ATOM 1691 N N . ASP B 1 99 ? 27.973 25.626 37.922 1.00 15.95 99 ASP B N 1
ATOM 1692 C CA . ASP B 1 99 ? 26.722 26.065 38.523 1.00 16.39 99 ASP B CA 1
ATOM 1693 C C . ASP B 1 99 ? 25.821 26.818 37.564 1.00 17.10 99 ASP B C 1
ATOM 1694 O O . ASP B 1 99 ? 24.643 27.017 37.852 1.00 17.86 99 ASP B O 1
ATOM 1699 N N . ASP B 1 100 ? 26.377 27.235 36.437 1.00 16.32 100 ASP B N 1
ATOM 1700 C CA . ASP B 1 100 ? 25.656 28.038 35.453 1.00 14.77 100 ASP B CA 1
ATOM 1701 C C . ASP B 1 100 ? 26.575 28.101 34.244 1.00 15.11 100 ASP B C 1
ATOM 1702 O O . ASP B 1 100 ? 27.728 27.635 34.306 1.00 14.45 100 ASP B O 1
ATOM 1707 N N . PHE B 1 101 ? 26.096 28.663 33.144 1.00 15.09 101 PHE B N 1
ATOM 1708 C CA . PHE B 1 101 ? 26.981 28.943 32.025 1.00 14.54 101 PHE B CA 1
ATOM 1709 C C . PHE B 1 101 ? 26.500 30.174 31.300 1.00 16.53 101 PHE B C 1
ATOM 1710 O O . PHE B 1 101 ? 25.353 30.607 31.465 1.00 17.05 101 PHE B O 1
ATOM 1718 N N . ILE B 1 102 ? 27.408 30.758 30.539 1.00 14.62 102 ILE B N 1
ATOM 1719 C CA . ILE B 1 102 ? 27.079 31.895 29.711 1.00 16.37 102 ILE B CA 1
ATOM 1720 C C . ILE B 1 102 ? 27.806 31.724 28.393 1.00 17.16 102 ILE B C 1
ATOM 1721 O O . ILE B 1 102 ? 28.945 31.281 28.350 1.00 16.51 102 ILE B O 1
ATOM 1726 N N . SER B 1 103 ? 27.113 32.013 27.303 1.00 18.77 103 SER B N 1
ATOM 1727 C CA . SER B 1 103 ? 27.636 31.682 26.001 1.00 17.58 103 SER B CA 1
ATOM 1728 C C . SER B 1 103 ? 28.127 32.908 25.241 1.00 19.76 103 SER B C 1
ATOM 1729 O O . SER B 1 103 ? 27.411 33.910 25.174 1.00 20.68 103 SER B O 1
ATOM 1732 N N . LYS B 1 104 ? 29.321 32.823 24.657 1.00 19.20 104 LYS B N 1
ATOM 1733 C CA . LYS B 1 104 ? 29.882 33.902 23.830 1.00 22.07 104 LYS B CA 1
ATOM 1734 C C . LYS B 1 104 ? 29.190 33.984 22.479 1.00 23.84 104 LYS B C 1
ATOM 1735 O O . LYS B 1 104 ? 28.929 32.961 21.870 1.00 24.22 104 LYS B O 1
ATOM 1741 N N . PRO B 1 105 ? 28.911 35.201 21.993 1.00 21.90 105 PRO B N 1
ATOM 1742 C CA . PRO B 1 105 ? 29.072 36.500 22.646 1.00 20.79 105 PRO B CA 1
ATOM 1743 C C . PRO B 1 105 ? 27.938 36.746 23.627 1.00 21.47 105 PRO B C 1
ATOM 1744 O O . PRO B 1 105 ? 26.799 36.397 23.337 1.00 23.44 105 PRO B O 1
ATOM 1748 N N . PHE B 1 106 ? 28.228 37.315 24.781 1.00 19.56 106 PHE B N 1
ATOM 1749 C CA . PHE B 1 106 ? 27.163 37.496 25.755 1.00 18.85 106 PHE B CA 1
ATOM 1750 C C . PHE B 1 106 ? 26.995 38.940 26.179 1.00 19.61 106 PHE B C 1
ATOM 1751 O O . PHE B 1 106 ? 27.889 39.774 26.024 1.00 22.24 106 PHE B O 1
ATOM 1759 N N . SER B 1 107 ? 25.809 39.205 26.704 1.00 18.91 107 SER B N 1
ATOM 1760 C CA . SER B 1 107 ? 25.424 40.486 27.264 1.00 18.37 107 SER B CA 1
ATOM 1761 C C . SER B 1 107 ? 26.100 40.719 28.612 1.00 20.91 107 SER B C 1
ATOM 1762 O O . SER B 1 107 ? 26.077 39.847 29.470 1.00 19.42 107 SER B O 1
ATOM 1765 N N . LEU B 1 108 ? 26.693 41.888 28.809 1.00 21.72 108 LEU B N 1
ATOM 1766 C CA . LEU B 1 108 ? 27.284 42.184 30.108 1.00 21.19 108 LEU B CA 1
ATOM 1767 C C . LEU B 1 108 ? 26.219 42.312 31.195 1.00 21.42 108 LEU B C 1
ATOM 1768 O O . LEU B 1 108 ? 26.474 42.008 32.368 1.00 19.94 108 LEU B O 1
ATOM 1773 N N . ALA B 1 109 ? 25.016 42.732 30.813 1.00 20.75 109 ALA B N 1
ATOM 1774 C CA . ALA B 1 109 ? 23.899 42.812 31.749 1.00 20.56 109 ALA B CA 1
ATOM 1775 C C . ALA B 1 109 ? 23.510 41.419 32.245 1.00 17.28 109 ALA B C 1
ATOM 1776 O O . ALA B 1 109 ? 23.161 41.245 33.409 1.00 17.89 109 ALA B O 1
ATOM 1778 N N . VAL B 1 110 ? 23.548 40.436 31.350 1.00 18.09 110 VAL B N 1
ATOM 1779 C CA . VAL B 1 110 ? 23.265 39.065 31.753 1.00 17.11 110 VAL B CA 1
ATOM 1780 C C . VAL B 1 110 ? 24.373 38.577 32.683 1.00 17.64 110 VAL B C 1
ATOM 1781 O O . VAL B 1 110 ? 24.084 37.987 33.712 1.00 17.46 110 VAL B O 1
ATOM 1785 N N . LEU B 1 111 ? 25.630 38.855 32.347 1.00 17.42 111 LEU B N 1
ATOM 1786 C CA . LEU B 1 111 ? 26.710 38.436 33.237 1.00 18.77 111 LEU B CA 1
ATOM 1787 C C . LEU B 1 111 ? 26.550 39.071 34.618 1.00 18.41 111 LEU B C 1
ATOM 1788 O O . LEU B 1 111 ? 26.670 38.386 35.635 1.00 19.37 111 LEU B O 1
ATOM 1793 N N . ASP B 1 112 ? 26.240 40.362 34.654 1.00 18.60 112 ASP B N 1
ATOM 1794 C CA . ASP B 1 112 ? 26.094 41.064 35.928 1.00 20.85 112 ASP B CA 1
ATOM 1795 C C . ASP B 1 112 ? 24.985 40.440 36.750 1.00 21.60 112 ASP B C 1
ATOM 1796 O O . ASP B 1 112 ? 25.122 40.252 37.961 1.00 21.80 112 ASP B O 1
ATOM 1801 N N . ALA B 1 113 ? 23.882 40.105 36.093 1.00 19.44 113 ALA B N 1
ATOM 1802 C CA . ALA B 1 113 ? 22.764 39.513 36.805 1.00 21.26 113 ALA B CA 1
ATOM 1803 C C . ALA B 1 113 ? 23.132 38.136 37.346 1.00 19.12 113 ALA B C 1
ATOM 1804 O O . ALA B 1 113 ? 22.763 37.789 38.479 1.00 21.02 113 ALA B O 1
ATOM 1806 N N . LYS B 1 114 ? 23.867 37.358 36.551 1.00 19.38 114 LYS B N 1
ATOM 1807 C CA . LYS B 1 114 ? 24.307 36.041 36.995 1.00 21.66 114 LYS B CA 1
ATOM 1808 C C . LYS B 1 114 ? 25.267 36.133 38.174 1.00 20.61 114 LYS B C 1
ATOM 1809 O O . LYS B 1 114 ? 25.172 35.341 39.100 1.00 22.65 114 LYS B O 1
ATOM 1815 N N . LEU B 1 115 ? 26.191 37.093 38.134 1.00 19.11 115 LEU B N 1
ATOM 1816 C CA . LEU B 1 115 ? 27.173 37.272 39.208 1.00 22.20 115 LEU B CA 1
ATOM 1817 C C . LEU B 1 115 ? 26.505 37.686 40.501 1.00 22.44 115 LEU B C 1
ATOM 1818 O O . LEU B 1 115 ? 26.793 37.131 41.560 1.00 25.65 115 LEU B O 1
ATOM 1823 N N . THR B 1 116 ? 25.618 38.672 40.416 1.00 21.71 116 THR B N 1
ATOM 1824 C CA . THR B 1 116 ? 24.844 39.100 41.576 1.00 23.99 116 THR B CA 1
ATOM 1825 C C . THR B 1 116 ? 24.054 37.948 42.190 1.00 24.71 116 THR B C 1
ATOM 1826 O O . THR B 1 116 ? 24.083 37.737 43.407 1.00 25.07 116 THR B O 1
ATOM 1830 N N . ALA B 1 117 ? 23.368 37.178 41.350 1.00 21.29 117 ALA B N 1
ATOM 1831 C CA . ALA B 1 117 ? 22.494 36.133 41.858 1.00 20.25 117 ALA B CA 1
ATOM 1832 C C . ALA B 1 117 ? 23.270 35.017 42.564 1.00 24.53 117 ALA B C 1
ATOM 1833 O O . ALA B 1 117 ? 22.870 34.547 43.629 1.00 27.02 117 ALA B O 1
ATOM 1835 N N . ILE B 1 118 ? 24.390 34.604 41.989 1.00 27.62 118 ILE B N 1
ATOM 1836 C CA . ILE B 1 118 ? 25.051 33.409 42.503 1.00 29.85 118 ILE B CA 1
ATOM 1837 C C . ILE B 1 118 ? 26.076 33.753 43.587 1.00 31.75 118 ILE B C 1
ATOM 1838 O O . ILE B 1 118 ? 26.570 32.871 44.285 1.00 34.69 118 ILE B O 1
ATOM 1843 N N . LEU B 1 119 ? 26.374 35.037 43.746 1.00 28.75 119 LEU B N 1
ATOM 1844 C CA . LEU B 1 119 ? 27.222 35.482 44.847 1.00 31.70 119 LEU B CA 1
ATOM 1845 C C . LEU B 1 119 ? 26.372 35.970 46.010 1.00 35.81 119 LEU B C 1
ATOM 1846 O O . LEU B 1 119 ? 26.874 36.599 46.944 1.00 39.56 119 LEU B O 1
ATOM 1851 N N . ARG B 1 120 ? 25.078 35.668 45.950 1.00 36.88 120 ARG B N 1
ATOM 1852 C CA . ARG B 1 120 ? 24.138 36.143 46.959 1.00 34.95 120 ARG B CA 1
ATOM 1853 C C . ARG B 1 120 ? 23.955 35.139 48.099 1.00 37.22 120 ARG B C 1
ATOM 1854 O O . ARG B 1 120 ? 24.130 33.930 47.918 1.00 39.73 120 ARG B O 1
#

Sequence (234 aa):
EQGKIYIVEDDMTIVSLLKDHLSASYHVSSVSNFRDVKQEIIAFQPDLILMDITLPYFNGFYWTAELRKFLTIPIIFISSSNDEMDMVMALNMGGDDFISKPFSLAVLDAKLTAILREQGKIYIVEDDMTIVSLLKDHLSASYHVSSVSNFRDVKQEIIAFQPDLILMDITLPYFNGFYWTAELRKFLTIPIIFISSSNDEMDMVMALNMGGDDFISKPFSLAVLDAKLTAILR

Nearest PDB structures (foldseek):
  5dcl-assembly1_B  TM=9.870E-01  e=1.201E-21  Streptococcus agalactiae
  4kny-assembly1_B  TM=8.962E-01  e=1.558E-09  Escherichia coli K-12
  3nhz-assembly2_B  TM=8.908E-01  e=1.663E-09  Mycobacterium tuberculosis
  2gwr-assembly1_A  TM=8.858E-01  e=3.411E-09  Mycobacterium tuberculosis
  6lgq-assembly1_D  TM=8.979E-01  e=6.555E-09  Escherichia coli

B-factor: mean 27.63, std 11.14, range [12.06, 142.4]

Organism: Streptococcus agalactiae (NCBI:txid1311)

CATH classification: 3.40.50.2300

Solvent-accessible surface area: 11668 Å² total; per-residue (Å²): 214,73,24,55,0,2,0,0,2,68,58,120,104,24,6,61,80,0,74,117,69,2,60,88,67,32,92,25,35,20,18,104,75,52,170,45,2,74,116,29,7,128,84,50,122,10,58,0,0,0,0,0,8,24,5,28,98,3,1,0,22,76,26,0,52,23,4,64,143,128,40,138,39,22,0,0,0,0,1,26,77,123,58,86,22,75,103,109,32,0,119,96,17,18,3,58,13,47,9,45,46,126,37,54,42,73,73,0,48,64,52,0,87,73,38,38,222,135,168,20,54,0,1,0,0,1,70,59,114,105,30,6,69,91,0,82,111,66,4,50,90,70,30,90,22,30,15,19,108,56,60,183,46,6,64,99,33,2,93,83,35,123,8,56,0,0,0,0,0,14,17,8,38,55,4,0,0,8,55,30,0,50,38,1,73,132,96,38,139,36,27,0,0,0,0,1,28,80,129,50,135,21,71,83,100,37,0,100,103,32,23,5,60,22,39,7,31,43,124,44,55,46,74,70,0,51,64,47,0,80,68,52,58,242

Foldseek 3Di:
DAAEEEEEDDPVVVVVVCCVPCVVGHHYYYDDDLVCVVVVCVVRVGLEYEFECPDPPRHSLVVLVVCLVPDDHAYEYEAAPVPDDDCVRQVVSNHRYYDHPPDDVVVVVVVVVVRSD/DPAEEEEEDDPVVVVVVCCVVCVVPYHYYYDPDLVCVVVVCVVRVGLEYEFECPDPPRHRLVVLVVPVVPDPHAYEYEAAPPDPDDPVVCVVSNHDYYAHPPGDVVVVVVVCVVRSD

InterPro domains:
  IPR001789 Signal transduction response regulator, receiver domain [PF00072] (8-115)
  IPR001789 Signal transduction response regulator, receiver domain [PS50110] (7-119)
  IPR001789 Signal transduction response regulator, receiver domain [SM00448] (6-115)
  IPR001867 OmpR/PhoB-type DNA-binding domain [PF00486] (148-221)
  IPR001867 OmpR/PhoB-type DNA-binding domain [PS51755] (127-222)
  IPR001867 OmpR/PhoB-type DNA-binding domain [SM00862] (147-221)
  IPR001867 OmpR/PhoB-type DNA-binding domain [cd00383] (143-221)
  IPR011006 CheY-like superfamily [SSF52172] (4-131)
  IPR016032 Signal transduction response regulator, C-terminal effector [SSF46894] (124-221)
  IPR036388 Winged helix-like DNA-binding domain superfamily [G3DSA:1.10.10.10] (129-222)
  IPR039420 Transcriptional regulatory protein WalR-like [PTHR48111] (7-219)

Radius of gyration: 19.21 Å; Cα contacts (8 Å, |Δi|>4): 372; chains: 2; bounding box: 31×56×42 Å

Secondary structure (DSSP, 8-state):
---EEEEE---HHHHHHHHHHHTTTSEEEE-S-TT-HHHHHHHH--SEEEEES--TTS-HHHHHHHHTTT--S-EEEEEEGGG---HHHHHHTT-SEEEEES--HHHHHHHHHHHH-/--EEEEEE---HHHHHHHHHHHTTTEEEEE-S-TTSHHHHHHHH--SEEEEES--TTS-HHHHHHHHTTT--S-EEEEEETTS---HHHHHHTT-SEEEEES--HHHHHHHHHHHT-